Protein AF-E5SIQ0-F1 (afdb_monomer_lite)

Foldseek 3Di:
DVVVVVVVVVVVVVVVVVPPPPPLAAPCVVQVVQVVVCVVVVLLVWDDDPVCVVVVNTPRLVSSCVSCDPCCQSGVNVSVNDDDDDPDDPVLVQDWDKDFLQFDPVLLVLLCVLQDDDDDPPDQKDKDKDQQDDPVVCVVPPCPPCPPVVVVSRPQIKMKIKGQDQADPVVLSVVLVNSSARMWIATPLSIIMGTHPSHDPHDDSDRPHPDGHDPVVVLVVLLVVLVVVQVVQQDWDADPVRHTPGRGDDLPDPPDPSVVSVVSNVVSVVLVVVCVVDVVSVVVVVVVVVVVVVCCCVPPVVCVVDPDPPVVVVVVVVVVVVVVVVVVVVD

Structure (mmCIF, N/CA/C/O backbone):
data_AF-E5SIQ0-F1
#
_entry.id   AF-E5SIQ0-F1
#
loop_
_atom_site.group_PDB
_atom_site.id
_atom_site.type_symbol
_atom_site.label_atom_id
_atom_site.label_alt_id
_atom_site.label_comp_id
_atom_site.label_asym_id
_atom_site.label_entity_id
_atom_site.label_seq_id
_atom_site.pdbx_PDB_ins_code
_atom_site.Cartn_x
_atom_site.Cartn_y
_atom_site.Cartn_z
_atom_site.occupancy
_atom_site.B_iso_or_equiv
_atom_site.auth_seq_id
_atom_site.auth_comp_id
_atom_site.auth_asym_id
_atom_site.auth_atom_id
_atom_site.pdbx_PDB_model_num
ATOM 1 N N . MET A 1 1 ? -3.410 -14.499 -33.858 1.00 44.34 1 MET A N 1
ATOM 2 C CA . MET A 1 1 ? -2.591 -15.678 -33.490 1.00 44.34 1 MET A CA 1
ATOM 3 C C . MET A 1 1 ? -1.424 -15.312 -32.567 1.00 44.34 1 MET A C 1
ATOM 5 O O . MET A 1 1 ? -1.203 -16.023 -31.601 1.00 44.34 1 MET A O 1
ATOM 9 N N . SER A 1 2 ? -0.747 -14.176 -32.774 1.00 50.91 2 SER A N 1
ATOM 10 C CA . SER A 1 2 ? 0.419 -13.766 -31.966 1.00 50.91 2 SER A CA 1
ATOM 11 C C . SER A 1 2 ? 0.115 -13.303 -30.532 1.00 50.91 2 SER A C 1
ATOM 13 O O . SER A 1 2 ? 0.927 -13.538 -29.649 1.00 50.91 2 SER A O 1
ATOM 15 N N . ILE A 1 3 ? -1.058 -12.713 -30.268 1.00 47.28 3 ILE A N 1
ATOM 16 C CA . ILE A 1 3 ? -1.440 -12.241 -28.917 1.00 47.28 3 ILE A CA 1
ATOM 17 C C . ILE A 1 3 ? -1.746 -13.421 -27.979 1.00 47.28 3 ILE A C 1
ATOM 19 O O . ILE A 1 3 ? -1.323 -13.426 -26.828 1.00 47.28 3 ILE A O 1
ATOM 23 N N . LEU A 1 4 ? -2.409 -14.461 -28.496 1.00 45.12 4 LEU A N 1
ATOM 24 C CA . LEU A 1 4 ? -2.680 -15.699 -27.756 1.00 45.12 4 LEU A CA 1
ATOM 25 C C . LEU A 1 4 ? -1.391 -16.466 -27.438 1.00 45.12 4 LEU A C 1
ATOM 27 O O . LEU A 1 4 ? -1.247 -16.951 -26.324 1.00 45.12 4 LEU A O 1
ATOM 31 N N . LEU A 1 5 ? -0.433 -16.502 -28.372 1.00 49.53 5 LEU A N 1
ATOM 32 C CA . LEU A 1 5 ? 0.882 -17.110 -28.147 1.00 49.53 5 LEU A CA 1
ATOM 33 C C . LEU A 1 5 ? 1.684 -16.364 -27.071 1.00 49.53 5 LEU A C 1
ATOM 35 O O . LEU A 1 5 ? 2.286 -16.999 -26.207 1.00 49.53 5 LEU A O 1
ATOM 39 N N . PHE A 1 6 ? 1.635 -15.029 -27.074 1.00 50.28 6 PHE A N 1
ATOM 40 C CA . PHE A 1 6 ? 2.300 -14.206 -26.063 1.00 50.28 6 PHE A CA 1
ATOM 41 C C . PHE A 1 6 ? 1.671 -14.388 -24.678 1.00 50.28 6 PHE A C 1
ATOM 43 O O . PHE A 1 6 ? 2.392 -14.587 -23.706 1.00 50.28 6 PHE A O 1
ATOM 50 N N . ALA A 1 7 ? 0.336 -14.421 -24.598 1.00 54.50 7 ALA A N 1
ATOM 51 C CA . ALA A 1 7 ? -0.389 -14.677 -23.356 1.00 54.50 7 ALA A CA 1
ATOM 52 C C . ALA A 1 7 ? -0.087 -16.074 -22.791 1.00 54.50 7 ALA A C 1
ATOM 54 O O . ALA A 1 7 ? 0.158 -16.204 -21.595 1.00 54.50 7 ALA A O 1
ATOM 55 N N . THR A 1 8 ? -0.013 -17.110 -23.638 1.00 56.53 8 THR A N 1
ATOM 56 C CA . THR A 1 8 ? 0.365 -18.465 -23.198 1.00 56.53 8 THR A CA 1
ATOM 57 C C . THR A 1 8 ? 1.819 -18.554 -22.745 1.00 56.53 8 THR A C 1
ATOM 59 O O . THR A 1 8 ? 2.116 -19.264 -21.789 1.00 56.53 8 THR A O 1
ATOM 62 N N . PHE A 1 9 ? 2.727 -17.809 -23.381 1.00 60.75 9 PHE A N 1
ATOM 63 C CA . PHE A 1 9 ? 4.137 -17.782 -22.995 1.00 60.75 9 PHE A CA 1
ATOM 64 C C . PHE A 1 9 ? 4.333 -17.061 -21.655 1.00 60.75 9 PHE A C 1
ATOM 66 O O . PHE A 1 9 ? 5.072 -17.545 -20.805 1.00 60.75 9 PHE A O 1
ATOM 73 N N . LEU A 1 10 ? 3.597 -15.968 -21.422 1.00 54.53 10 LEU A N 1
ATOM 74 C CA . LEU A 1 10 ? 3.555 -15.258 -20.140 1.00 54.53 10 LEU A CA 1
ATOM 75 C C . LEU A 1 10 ? 2.973 -16.141 -1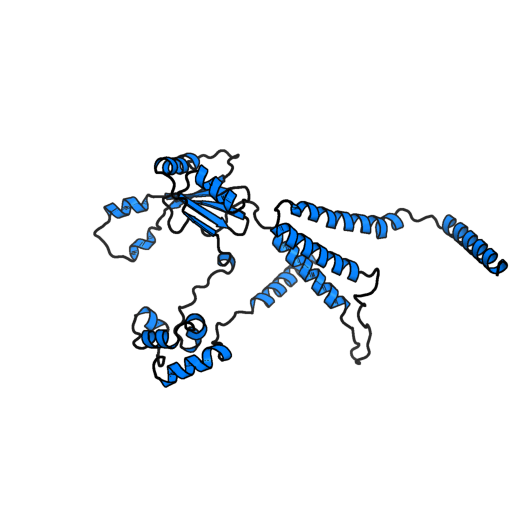9.025 1.00 54.53 10 LEU A C 1
ATOM 77 O O . LEU A 1 10 ? 3.535 -16.197 -17.935 1.00 54.53 10 LEU A O 1
ATOM 81 N N . TYR A 1 11 ? 1.915 -16.904 -19.320 1.00 56.12 11 TYR A N 1
ATOM 82 C CA . TYR A 1 11 ? 1.305 -17.850 -18.377 1.00 56.12 11 TYR A CA 1
ATOM 83 C C . TYR A 1 11 ? 2.259 -18.995 -17.994 1.00 56.12 11 TYR A C 1
ATOM 85 O O . TYR A 1 11 ? 2.344 -19.373 -16.828 1.00 56.12 11 TYR A O 1
ATOM 93 N N . LEU A 1 12 ? 3.030 -19.516 -18.956 1.00 54.38 12 LEU A N 1
ATOM 94 C CA . LEU A 1 12 ? 4.040 -20.555 -18.718 1.00 54.38 12 LEU A CA 1
ATOM 95 C C . LEU A 1 12 ? 5.278 -20.011 -17.988 1.00 54.38 12 LEU A C 1
ATOM 97 O O . LEU A 1 12 ? 5.844 -20.702 -17.142 1.00 54.38 12 LEU A O 1
ATOM 101 N N . PHE A 1 13 ? 5.680 -18.768 -18.265 1.00 53.84 13 PHE A N 1
ATOM 102 C CA . PHE A 1 13 ? 6.828 -18.133 -17.618 1.00 53.84 13 PHE A CA 1
ATOM 103 C C . PHE A 1 13 ? 6.535 -17.797 -16.146 1.00 53.84 13 PHE A C 1
ATOM 105 O O . PHE A 1 13 ? 7.338 -18.137 -15.275 1.00 53.84 13 PHE A O 1
ATOM 112 N N . VAL A 1 14 ? 5.345 -17.250 -15.857 1.00 55.94 14 VAL A N 1
ATOM 113 C CA . VAL A 1 14 ? 4.841 -17.017 -14.488 1.00 55.94 14 VAL A CA 1
ATOM 114 C C . VAL A 1 14 ? 4.596 -18.345 -13.758 1.00 55.94 14 VAL A C 1
ATOM 116 O O . VAL A 1 14 ? 4.959 -18.479 -12.590 1.00 55.94 14 VAL A O 1
ATOM 119 N N . GLY A 1 15 ? 4.089 -19.368 -14.456 1.00 49.59 15 GLY A N 1
ATOM 120 C CA . GLY A 1 15 ? 3.925 -20.720 -13.914 1.00 49.59 15 GLY A CA 1
ATOM 121 C C . GLY A 1 15 ? 5.245 -21.406 -13.534 1.00 49.59 15 GLY A C 1
ATOM 122 O O . GLY A 1 15 ? 5.286 -22.147 -12.554 1.00 49.59 15 GLY A O 1
ATOM 123 N N . SER A 1 16 ? 6.344 -21.124 -14.248 1.00 48.22 16 SER A N 1
ATOM 124 C CA . SER A 1 16 ? 7.666 -21.690 -13.928 1.00 48.22 16 SER A CA 1
ATOM 125 C C . SER A 1 16 ? 8.360 -21.001 -12.745 1.00 48.22 16 SER A C 1
ATOM 127 O O . SER A 1 16 ? 9.122 -21.644 -12.026 1.00 48.22 16 SER A O 1
ATOM 129 N N . PHE A 1 17 ? 8.052 -19.723 -12.487 1.00 47.50 17 PHE A N 1
ATOM 130 C CA . PHE A 1 17 ? 8.555 -18.992 -11.316 1.00 47.50 17 PHE A CA 1
ATOM 131 C C . PHE A 1 17 ? 7.752 -19.279 -10.033 1.00 47.50 17 PHE A C 1
ATOM 133 O O . PHE A 1 17 ? 8.266 -19.088 -8.933 1.00 47.50 17 PHE A O 1
ATOM 140 N N . GLY A 1 18 ? 6.528 -19.808 -10.156 1.00 44.38 18 GLY A N 1
ATOM 141 C CA . GLY A 1 18 ? 5.678 -20.218 -9.030 1.00 44.38 18 GLY A CA 1
ATOM 142 C C . GLY A 1 18 ? 6.093 -21.516 -8.320 1.00 44.38 18 GLY A C 1
ATOM 143 O O . GLY A 1 18 ? 5.469 -21.889 -7.330 1.00 44.38 18 GLY A O 1
ATOM 144 N N . LEU A 1 19 ? 7.143 -22.207 -8.782 1.00 39.72 19 LEU A N 1
ATOM 145 C CA . LEU A 1 19 ? 7.606 -23.489 -8.228 1.00 39.72 19 LEU A CA 1
ATOM 146 C C . LEU A 1 19 ? 8.913 -23.394 -7.430 1.00 39.72 19 LEU A C 1
ATOM 148 O O . LEU A 1 19 ? 9.634 -24.376 -7.275 1.00 39.72 19 LEU A O 1
ATOM 152 N N . LEU A 1 20 ? 9.187 -22.241 -6.821 1.00 40.97 20 LEU A N 1
ATOM 153 C CA . LEU A 1 20 ? 9.941 -22.225 -5.570 1.00 40.97 20 LEU A CA 1
ATOM 154 C C . LEU A 1 20 ? 8.954 -22.146 -4.412 1.00 40.97 20 LEU A C 1
ATOM 156 O O . LEU A 1 20 ? 8.930 -21.191 -3.637 1.00 40.97 20 LEU A O 1
ATOM 160 N N . THR A 1 21 ? 8.164 -23.209 -4.250 1.00 36.47 21 THR A N 1
ATOM 161 C CA . THR A 1 21 ? 7.721 -23.569 -2.909 1.00 36.47 21 THR A CA 1
ATOM 162 C C . THR A 1 21 ? 8.997 -23.752 -2.094 1.00 36.47 21 THR A C 1
ATOM 164 O O . THR A 1 21 ? 9.696 -24.760 -2.233 1.00 36.47 21 THR A O 1
ATOM 167 N N . ARG A 1 22 ? 9.335 -22.767 -1.254 1.00 40.56 22 ARG A N 1
ATOM 168 C CA . ARG A 1 22 ? 10.132 -23.034 -0.061 1.00 40.56 22 ARG A CA 1
ATOM 169 C C . ARG A 1 22 ? 9.328 -24.052 0.735 1.00 40.56 22 ARG A C 1
ATOM 171 O O . ARG A 1 22 ? 8.518 -23.693 1.582 1.00 40.56 22 ARG A O 1
ATOM 178 N N . ASN A 1 23 ? 9.540 -25.331 0.445 1.00 40.59 23 ASN A N 1
ATOM 179 C CA . ASN A 1 23 ? 9.344 -26.346 1.454 1.00 40.59 23 ASN A CA 1
ATOM 180 C C . ASN A 1 23 ? 10.210 -25.872 2.615 1.00 40.59 23 ASN A C 1
ATOM 182 O O . ASN A 1 23 ? 11.421 -25.712 2.446 1.00 40.59 23 ASN A O 1
ATOM 186 N N . PHE A 1 24 ? 9.584 -25.554 3.745 1.00 50.69 24 PHE A N 1
ATOM 187 C CA . PHE A 1 24 ? 10.253 -25.146 4.978 1.00 50.69 24 PHE A CA 1
ATOM 188 C C . PHE A 1 24 ? 10.955 -26.380 5.569 1.00 50.69 24 PHE A C 1
ATOM 190 O O . PHE A 1 24 ? 10.633 -26.871 6.644 1.00 50.69 24 PHE A O 1
ATOM 197 N N . SER A 1 25 ? 11.864 -26.960 4.787 1.00 62.94 25 SER A N 1
ATOM 198 C CA . SER A 1 25 ? 12.738 -28.034 5.210 1.00 62.94 25 SER A CA 1
ATOM 199 C C . SER A 1 25 ? 13.781 -27.426 6.130 1.00 62.94 25 SER A C 1
ATOM 201 O O . SER A 1 25 ? 14.314 -26.349 5.858 1.00 62.94 25 SER A O 1
ATOM 203 N N . CYS A 1 26 ? 14.004 -28.101 7.252 1.00 72.81 26 CYS A N 1
ATOM 204 C CA . CYS A 1 26 ? 14.958 -27.714 8.278 1.00 72.81 26 CYS A CA 1
ATOM 205 C C . CYS A 1 26 ? 16.307 -27.309 7.662 1.00 72.81 26 CYS A C 1
ATOM 207 O O . CYS A 1 26 ? 16.930 -28.097 6.949 1.00 72.81 26 CYS A O 1
ATOM 209 N N . SER A 1 27 ? 16.770 -26.091 7.954 1.00 77.88 27 SER A N 1
ATOM 210 C CA . SER A 1 27 ? 18.111 -25.657 7.563 1.00 77.88 27 SER A CA 1
ATOM 211 C C . SER A 1 27 ? 19.136 -26.284 8.503 1.00 77.88 27 SER A C 1
ATOM 213 O O . SER A 1 27 ? 19.428 -25.761 9.582 1.00 77.88 27 SER A O 1
ATOM 215 N N . GLU A 1 28 ? 19.682 -27.428 8.095 1.00 76.56 28 GLU A N 1
ATOM 216 C CA . GLU A 1 28 ? 20.650 -28.198 8.882 1.00 76.56 28 GLU A CA 1
ATOM 217 C C . GLU A 1 28 ? 21.906 -27.378 9.237 1.00 76.56 28 GLU A C 1
ATOM 219 O O . GLU A 1 28 ? 22.458 -27.534 10.324 1.00 76.56 28 GLU A O 1
ATOM 224 N N . ALA A 1 29 ? 22.295 -26.421 8.386 1.00 81.31 29 ALA A N 1
ATOM 225 C CA . ALA A 1 29 ? 23.465 -25.566 8.594 1.00 81.31 29 ALA A CA 1
ATOM 226 C C . ALA A 1 29 ? 23.354 -24.636 9.819 1.00 81.31 29 ALA A C 1
ATOM 228 O O . ALA A 1 29 ? 24.353 -24.377 10.485 1.00 81.31 29 ALA A O 1
ATOM 229 N N . ILE A 1 30 ? 22.152 -24.134 10.122 1.00 84.25 30 ILE A N 1
ATOM 230 C CA . ILE A 1 30 ? 21.910 -23.212 11.248 1.00 84.25 30 ILE A CA 1
ATOM 231 C C . ILE A 1 30 ? 21.394 -23.990 12.463 1.00 84.25 30 ILE A C 1
ATOM 233 O O . ILE A 1 30 ? 21.829 -23.775 13.594 1.00 84.25 30 ILE A O 1
ATOM 237 N N . CYS A 1 31 ? 20.485 -24.934 12.226 1.00 87.81 31 CYS A N 1
ATOM 238 C CA . CYS A 1 31 ? 19.769 -25.641 13.279 1.00 87.81 31 CYS A CA 1
ATOM 239 C C . CYS A 1 31 ? 20.503 -26.878 13.807 1.00 87.81 31 CYS A C 1
ATOM 241 O O . CYS A 1 31 ? 20.288 -27.262 14.959 1.00 87.81 31 CYS A O 1
ATOM 243 N N . GLY A 1 32 ? 21.390 -27.486 13.013 1.00 86.81 32 GLY A N 1
ATOM 244 C CA . GLY A 1 32 ? 22.055 -28.755 13.322 1.00 86.81 32 GLY A CA 1
ATOM 245 C C . GLY A 1 32 ? 22.719 -28.806 14.704 1.00 86.81 32 GLY A C 1
ATOM 246 O O . GLY A 1 32 ? 22.371 -29.690 15.493 1.00 86.81 32 GLY A O 1
ATOM 247 N N . PRO A 1 33 ? 23.607 -27.859 15.074 1.00 89.81 33 PRO A N 1
ATOM 248 C CA . PRO A 1 33 ? 24.308 -27.895 16.361 1.00 89.81 33 PRO A CA 1
ATOM 249 C C . PRO A 1 33 ? 23.369 -27.795 17.572 1.00 89.81 33 PRO A C 1
ATOM 251 O O . PRO A 1 33 ? 23.544 -28.508 18.565 1.00 89.81 33 PRO A O 1
ATOM 254 N N . ARG A 1 34 ? 22.353 -26.921 17.502 1.00 90.56 34 ARG A N 1
ATOM 255 C CA . ARG A 1 34 ? 21.427 -26.681 18.619 1.00 90.56 34 ARG A CA 1
ATOM 256 C C . ARG A 1 34 ? 20.406 -27.804 18.753 1.00 90.56 34 ARG A C 1
ATOM 258 O O . ARG A 1 34 ? 20.205 -28.293 19.863 1.00 90.56 34 ARG A O 1
ATOM 265 N N . VAL A 1 35 ? 19.824 -28.249 17.640 1.00 89.19 35 VAL A N 1
ATOM 266 C CA . VAL A 1 35 ? 18.888 -29.379 17.609 1.00 89.19 35 VAL A CA 1
ATOM 267 C C . VAL A 1 35 ? 19.587 -30.650 18.093 1.00 89.19 35 VAL A C 1
ATOM 269 O O . VAL A 1 35 ? 19.075 -31.306 18.996 1.00 89.19 35 VAL A O 1
ATOM 272 N N . SER A 1 36 ? 20.800 -30.947 17.611 1.00 89.19 36 SER A N 1
ATOM 273 C CA . SER A 1 36 ? 21.575 -32.118 18.057 1.00 89.19 36 SER A CA 1
ATOM 274 C C . SER A 1 36 ? 21.844 -32.093 19.560 1.00 89.19 36 SER A C 1
ATOM 276 O O . SER A 1 36 ? 21.631 -33.091 20.249 1.00 89.19 36 SER A O 1
ATOM 278 N N . LYS A 1 37 ? 22.237 -30.933 20.105 1.00 91.38 37 LYS A N 1
ATOM 279 C CA . LYS A 1 37 ? 22.409 -30.754 21.552 1.00 91.38 37 LYS A CA 1
ATOM 280 C C . LYS A 1 37 ? 21.111 -31.043 22.311 1.00 91.38 37 LYS A C 1
ATOM 282 O O . LYS A 1 37 ? 21.144 -31.785 23.289 1.00 91.38 37 LYS A O 1
ATOM 287 N N . CYS A 1 38 ? 19.986 -30.487 21.860 1.00 90.69 38 CYS A N 1
ATOM 288 C CA . CYS A 1 38 ? 18.678 -30.658 22.495 1.00 90.69 38 CYS A CA 1
ATOM 289 C C . CYS A 1 38 ? 18.140 -32.097 22.417 1.00 90.69 38 CYS A C 1
ATOM 291 O O . CYS A 1 38 ? 17.464 -32.553 23.342 1.00 90.69 38 CYS A O 1
ATOM 293 N N . MET A 1 39 ? 18.473 -32.829 21.353 1.00 86.44 39 MET A N 1
ATOM 294 C CA . MET A 1 39 ? 18.158 -34.251 21.209 1.00 86.44 39 MET A CA 1
ATOM 295 C C . MET A 1 39 ? 19.004 -35.118 22.148 1.00 86.44 39 MET A C 1
ATOM 297 O O . MET A 1 39 ? 18.467 -36.006 22.809 1.00 86.44 39 MET A O 1
ATOM 301 N N . LEU A 1 40 ? 20.303 -34.829 22.281 1.00 88.56 40 LEU A N 1
ATOM 302 C CA . LEU A 1 40 ? 21.207 -35.577 23.164 1.00 88.56 40 LEU A CA 1
ATOM 303 C C . LEU A 1 40 ? 20.846 -35.435 24.648 1.00 88.56 40 LEU A C 1
ATOM 305 O O . LEU A 1 40 ? 20.901 -36.415 25.388 1.00 88.56 40 LEU A O 1
ATOM 309 N N . ILE A 1 41 ? 20.414 -34.246 25.080 1.00 89.38 41 ILE A N 1
ATOM 310 C CA . ILE A 1 41 ? 19.921 -34.029 26.453 1.00 89.38 41 ILE A CA 1
ATOM 311 C C . ILE A 1 41 ? 18.467 -34.492 26.653 1.00 89.38 41 ILE A C 1
ATOM 313 O O . ILE A 1 41 ? 17.904 -34.296 27.727 1.00 89.38 41 ILE A O 1
ATOM 317 N N . LYS A 1 42 ? 17.861 -35.112 25.628 1.00 85.38 42 LYS A N 1
ATOM 318 C CA . LYS A 1 42 ? 16.486 -35.638 25.598 1.00 85.38 42 LYS A CA 1
ATOM 319 C C . LYS A 1 42 ? 15.369 -34.598 25.761 1.00 85.38 42 LYS A C 1
ATOM 321 O O . LYS A 1 42 ? 14.219 -34.986 25.929 1.00 85.38 42 LYS A O 1
ATOM 326 N N . SER A 1 43 ? 15.665 -33.304 25.641 1.00 86.69 43 SER A N 1
ATOM 327 C CA . SER A 1 43 ? 14.658 -32.236 25.738 1.00 86.69 43 SER A CA 1
ATOM 328 C C . SER A 1 43 ? 13.761 -32.130 24.504 1.00 86.69 43 SER A C 1
ATOM 330 O O . SER A 1 43 ? 12.638 -31.669 24.633 1.00 86.69 43 SER A O 1
ATOM 332 N N . CYS A 1 44 ? 14.234 -32.551 23.325 1.00 84.81 44 CYS A N 1
ATOM 333 C CA . CYS A 1 44 ? 13.463 -32.531 22.071 1.00 84.81 44 CYS A CA 1
ATOM 334 C C . CYS A 1 44 ? 13.084 -33.926 21.548 1.00 84.81 44 CYS A C 1
ATOM 336 O O . CYS A 1 44 ? 12.693 -34.063 20.393 1.00 84.81 44 CYS A O 1
ATOM 338 N N . ASN A 1 45 ? 13.176 -34.968 22.380 1.00 79.94 45 ASN A N 1
ATOM 339 C CA . ASN A 1 45 ? 12.813 -36.332 21.990 1.00 79.94 45 ASN A CA 1
ATOM 340 C C . ASN A 1 45 ? 11.285 -36.542 22.026 1.00 79.94 45 ASN A C 1
ATOM 342 O O . ASN A 1 45 ? 10.774 -37.360 22.793 1.00 79.94 45 ASN A O 1
ATOM 346 N N . CYS A 1 46 ? 10.553 -35.743 21.251 1.00 74.12 46 CYS A N 1
ATOM 347 C CA . CYS A 1 46 ? 9.100 -35.767 21.203 1.00 74.12 46 CYS A CA 1
ATOM 348 C C . CYS A 1 46 ? 8.662 -36.667 20.029 1.00 74.12 46 CYS A C 1
ATOM 350 O O . CYS A 1 46 ? 8.876 -36.324 18.871 1.00 74.12 46 CYS A O 1
ATOM 352 N N . SER A 1 47 ? 8.061 -37.828 20.305 1.00 61.62 47 SER A N 1
ATOM 353 C CA . SER A 1 47 ? 7.373 -38.617 19.272 1.00 61.62 47 SER A CA 1
ATOM 354 C C . SER A 1 47 ? 5.946 -38.097 19.182 1.00 61.62 47 SER A C 1
ATOM 356 O O . SER A 1 47 ? 5.182 -38.289 20.124 1.00 61.62 47 SER A O 1
ATOM 358 N N . MET A 1 48 ? 5.614 -37.362 18.120 1.00 62.47 48 MET A N 1
ATOM 359 C CA . MET A 1 48 ? 4.277 -36.786 17.968 1.00 62.47 48 MET A CA 1
ATOM 360 C C . MET A 1 48 ? 3.790 -36.802 16.529 1.00 62.47 48 MET A C 1
ATOM 362 O O . MET A 1 48 ? 4.573 -36.687 15.585 1.00 62.47 48 MET A O 1
ATOM 366 N N . THR A 1 49 ? 2.469 -36.860 16.400 1.00 60.56 49 THR A N 1
ATOM 367 C CA . THR A 1 49 ? 1.739 -36.548 15.175 1.00 60.56 49 THR A CA 1
ATOM 368 C C . THR A 1 49 ? 1.087 -35.158 15.291 1.00 60.56 49 THR A C 1
ATOM 370 O O . THR A 1 49 ? 0.854 -34.678 16.404 1.00 60.56 49 THR A O 1
ATOM 373 N N . PRO A 1 50 ? 0.764 -34.475 14.176 1.00 59.31 50 PRO A N 1
ATOM 374 C CA . PRO A 1 50 ? 0.060 -33.184 14.202 1.00 59.31 50 PRO A CA 1
ATOM 375 C C . PRO A 1 50 ? -1.272 -33.190 14.984 1.00 59.31 50 PRO A C 1
ATOM 377 O O . PRO A 1 50 ? -1.721 -32.140 15.444 1.00 59.31 50 PRO A O 1
ATOM 380 N N . GLU A 1 51 ? -1.888 -34.362 15.167 1.00 58.84 51 GLU A N 1
ATOM 381 C CA . GLU A 1 51 ? -3.145 -34.574 15.898 1.00 58.84 51 GLU A CA 1
ATOM 382 C C . GLU A 1 51 ? -2.973 -34.439 17.424 1.00 58.84 51 GLU A C 1
ATOM 384 O O . GLU A 1 51 ? -3.852 -33.922 18.119 1.00 58.84 51 GLU A O 1
ATOM 389 N N . ASP A 1 52 ? -1.804 -34.803 17.955 1.00 61.88 52 ASP A N 1
ATOM 390 C CA . ASP A 1 52 ? -1.509 -34.747 19.391 1.00 61.88 52 ASP A CA 1
ATOM 391 C C . ASP A 1 52 ? -1.315 -33.307 19.904 1.00 61.88 52 ASP A C 1
ATOM 393 O O . ASP A 1 52 ? -1.568 -33.005 21.078 1.00 61.88 52 ASP A O 1
ATOM 397 N N . LEU A 1 53 ? -0.908 -32.395 19.011 1.00 59.50 53 LEU A N 1
ATOM 398 C CA . LEU A 1 53 ? -0.709 -30.974 19.312 1.00 59.50 53 LEU A CA 1
ATOM 399 C C . LEU A 1 53 ? -2.047 -30.245 19.525 1.00 59.50 53 LEU A C 1
ATOM 401 O O . LEU A 1 53 ? -2.147 -29.361 20.377 1.00 59.50 53 LEU A O 1
ATOM 405 N N . VAL A 1 54 ? -3.094 -30.648 18.795 1.00 61.19 54 VAL A N 1
ATOM 406 C CA . VAL A 1 54 ? -4.461 -30.117 18.950 1.00 61.19 54 VAL A CA 1
ATOM 407 C C . VAL A 1 54 ? -5.067 -30.562 20.285 1.00 61.19 54 VAL A C 1
ATOM 409 O O . VAL A 1 54 ? -5.727 -29.773 20.961 1.00 61.19 54 VAL A O 1
ATOM 412 N N . ASN A 1 55 ? -4.756 -31.785 20.718 1.00 65.38 55 ASN A N 1
ATOM 413 C CA . ASN A 1 55 ? -5.246 -32.375 21.967 1.00 65.38 55 ASN A CA 1
ATOM 414 C C . ASN A 1 55 ? -4.412 -32.000 23.210 1.00 65.38 55 ASN A C 1
ATOM 416 O O . ASN A 1 55 ? -4.639 -32.550 24.287 1.00 65.38 55 ASN A O 1
ATOM 420 N N . LYS A 1 56 ? -3.462 -31.055 23.089 1.00 66.44 56 LYS A N 1
ATOM 421 C CA . LYS A 1 56 ? -2.564 -30.586 24.169 1.00 66.44 56 LYS A CA 1
ATOM 422 C C . LYS A 1 56 ? -1.756 -31.703 24.850 1.00 66.44 56 LYS A C 1
ATOM 424 O O . LYS A 1 56 ? -1.306 -31.527 25.982 1.00 66.44 56 LYS A O 1
ATOM 429 N N . ASN A 1 57 ? -1.535 -32.834 24.185 1.00 69.06 57 ASN A N 1
ATOM 430 C CA . ASN A 1 57 ? -0.970 -34.026 24.816 1.00 69.06 57 ASN A CA 1
ATOM 431 C C . ASN A 1 57 ? 0.542 -34.163 24.572 1.00 69.06 57 ASN A C 1
ATOM 433 O O . ASN A 1 57 ? 1.028 -35.219 24.179 1.00 69.06 57 ASN A O 1
ATOM 437 N N . CYS A 1 58 ? 1.295 -33.075 24.773 1.00 76.25 58 CYS A N 1
ATOM 438 C CA . CYS A 1 58 ? 2.743 -33.057 24.573 1.00 76.25 58 CYS A CA 1
ATOM 439 C C . CYS A 1 58 ? 3.512 -32.835 25.877 1.00 76.25 58 CYS A C 1
ATOM 441 O O . CYS A 1 58 ? 3.558 -31.723 26.402 1.00 76.25 58 CYS A O 1
ATOM 443 N N . SER A 1 59 ? 4.189 -33.877 26.359 1.00 78.88 59 SER A N 1
ATOM 444 C CA . SER A 1 59 ? 5.018 -33.817 27.570 1.00 78.88 59 SER A CA 1
ATOM 445 C C . SER A 1 59 ? 6.387 -33.154 27.357 1.00 78.88 59 SER A C 1
ATOM 447 O O . SER A 1 59 ? 6.953 -32.619 28.301 1.00 78.88 59 SER A O 1
ATOM 449 N N . CYS A 1 60 ? 6.905 -33.150 26.125 1.00 85.31 60 CYS A N 1
ATOM 450 C CA . CYS A 1 60 ? 8.281 -32.754 25.779 1.00 85.31 60 CYS A CA 1
ATOM 451 C C . CYS A 1 60 ? 8.384 -31.360 25.111 1.00 85.31 60 CYS A C 1
ATOM 453 O O . CYS A 1 60 ? 9.447 -30.741 25.086 1.00 85.31 60 CYS A O 1
ATOM 455 N N . CYS A 1 61 ? 7.271 -30.799 24.625 1.00 86.06 61 CYS A N 1
ATOM 456 C CA . CYS A 1 61 ? 7.253 -29.559 23.837 1.00 86.06 61 CYS A CA 1
ATOM 457 C C . CYS A 1 61 ? 7.776 -28.348 24.610 1.00 86.06 61 CYS A C 1
ATOM 459 O O . CYS A 1 61 ? 8.477 -27.510 24.045 1.00 86.06 61 CYS A O 1
ATOM 461 N N . LYS A 1 62 ? 7.447 -28.258 25.904 1.00 87.00 62 LYS A N 1
ATOM 462 C CA . LYS A 1 62 ? 7.891 -27.160 26.769 1.00 87.00 62 LYS A CA 1
ATOM 463 C C . LYS A 1 62 ? 9.414 -27.152 26.907 1.00 87.00 62 LYS A C 1
ATOM 465 O O . LYS A 1 62 ? 10.046 -26.112 26.728 1.00 87.00 62 LYS A O 1
ATOM 470 N N . ASP A 1 63 ? 9.995 -28.314 27.177 1.00 90.44 63 ASP A N 1
ATOM 471 C CA . ASP A 1 63 ? 11.437 -28.458 27.373 1.00 90.44 63 ASP A CA 1
ATOM 472 C C . ASP A 1 63 ? 12.192 -28.275 26.054 1.00 90.44 63 ASP A C 1
ATOM 474 O O . ASP A 1 63 ? 13.246 -27.636 26.023 1.00 90.44 63 ASP A O 1
ATOM 478 N N . CYS A 1 64 ? 11.622 -28.746 24.943 1.00 89.56 64 CYS A N 1
ATOM 479 C CA . CYS A 1 64 ? 12.196 -28.536 23.620 1.00 89.56 64 CYS A CA 1
ATOM 480 C C . CYS A 1 64 ? 12.197 -27.056 23.217 1.00 89.56 64 CYS A C 1
ATOM 482 O O . CYS A 1 64 ? 13.216 -26.546 22.748 1.00 89.56 64 CYS A O 1
ATOM 484 N N . PHE A 1 65 ? 11.093 -26.343 23.463 1.00 89.69 65 PHE A N 1
ATOM 485 C CA . PHE A 1 65 ? 10.998 -24.903 23.224 1.00 89.69 65 PHE A CA 1
ATOM 486 C C . PHE A 1 65 ? 12.064 -24.137 24.018 1.00 89.69 65 PHE A C 1
ATOM 488 O O . PHE A 1 65 ? 12.810 -23.343 23.448 1.00 89.69 65 PHE A O 1
ATOM 495 N N . HIS A 1 66 ? 12.210 -24.432 25.315 1.00 91.62 66 HIS A N 1
ATOM 496 C CA . HIS A 1 66 ? 13.242 -23.809 26.145 1.00 91.62 66 HIS A CA 1
ATOM 497 C C . HIS A 1 66 ? 14.666 -24.176 25.713 1.00 91.62 66 HIS A C 1
ATOM 499 O O . HIS A 1 66 ? 15.569 -23.342 25.803 1.00 91.62 66 HIS A O 1
ATOM 505 N N . CYS A 1 67 ? 14.887 -25.396 25.221 1.00 93.00 67 CYS A N 1
ATOM 506 C CA . CYS A 1 67 ? 16.200 -25.805 24.744 1.00 93.00 67 CYS A CA 1
ATOM 507 C C . CYS A 1 67 ? 16.596 -25.100 23.436 1.00 93.00 67 CYS A C 1
ATOM 509 O O . CYS A 1 67 ? 17.742 -24.653 23.307 1.00 93.00 67 CYS A O 1
ATOM 511 N N . LEU A 1 68 ? 15.669 -24.970 22.481 1.00 90.06 68 LEU A N 1
ATOM 512 C CA . LEU A 1 68 ? 15.898 -24.274 21.210 1.00 90.06 68 LEU A CA 1
ATOM 513 C C . LEU A 1 68 ? 16.006 -22.754 21.397 1.00 90.06 68 LEU A C 1
ATOM 515 O O . LEU A 1 68 ? 16.850 -22.127 20.757 1.00 90.06 68 LEU A O 1
ATOM 519 N N . GLY A 1 69 ? 15.231 -22.185 22.324 1.00 90.56 69 GLY A N 1
ATOM 520 C CA . GLY A 1 69 ? 15.288 -20.770 22.683 1.00 90.56 69 GLY A CA 1
ATOM 521 C C . GLY A 1 69 ? 14.950 -19.863 21.501 1.00 90.56 69 GLY A C 1
ATOM 522 O O . GLY A 1 69 ? 13.946 -20.064 20.823 1.00 90.56 69 GLY A O 1
ATOM 523 N N . GLU A 1 70 ? 15.810 -18.880 21.238 1.00 87.44 70 GLU A N 1
ATOM 524 C CA . GLU A 1 70 ? 15.636 -17.896 20.158 1.00 87.44 70 GLU A CA 1
ATOM 525 C C . GLU A 1 70 ? 15.594 -18.529 18.758 1.00 87.44 70 GLU A C 1
ATOM 527 O O . GLU A 1 70 ? 14.955 -17.986 17.866 1.00 87.44 70 GLU A O 1
ATOM 532 N N . LEU A 1 71 ? 16.198 -19.711 18.573 1.00 87.19 71 LEU A N 1
ATOM 533 C CA . LEU A 1 71 ? 16.205 -20.429 17.292 1.00 87.19 71 LEU A CA 1
ATOM 534 C C . LEU A 1 71 ? 14.934 -21.269 17.063 1.00 87.19 71 LEU A C 1
ATOM 536 O O . LEU A 1 71 ? 14.839 -21.987 16.068 1.00 87.19 71 LEU A O 1
ATOM 540 N N . PHE A 1 72 ? 13.952 -21.235 17.971 1.00 87.06 72 PHE A N 1
ATOM 541 C CA . PHE A 1 72 ? 12.766 -22.087 17.864 1.00 87.06 72 PHE A CA 1
ATOM 542 C C . PHE A 1 72 ? 11.968 -21.843 16.575 1.00 87.06 72 PHE A C 1
ATOM 544 O O . PHE A 1 72 ? 11.566 -22.808 15.933 1.00 87.06 72 PHE A O 1
ATOM 551 N N . THR A 1 73 ? 11.758 -20.591 16.162 1.00 81.69 73 THR A N 1
ATOM 552 C CA . THR A 1 73 ? 10.980 -20.260 14.950 1.00 81.69 73 THR A CA 1
ATOM 553 C C . THR A 1 73 ? 11.623 -20.779 13.671 1.00 81.69 73 THR A C 1
ATOM 555 O O . THR A 1 73 ? 10.918 -21.172 12.744 1.00 81.69 73 THR A O 1
ATOM 558 N N . ASP A 1 74 ? 12.952 -20.823 13.647 1.00 84.69 74 ASP A N 1
ATOM 559 C CA . ASP A 1 74 ? 13.728 -21.219 12.474 1.00 84.69 74 ASP A CA 1
ATOM 560 C C . ASP A 1 74 ? 13.954 -22.737 12.436 1.00 84.69 74 ASP A C 1
ATOM 562 O O . ASP A 1 74 ? 14.052 -23.334 11.364 1.00 84.69 74 ASP A O 1
ATOM 566 N N . CYS A 1 75 ? 14.000 -23.372 13.613 1.00 87.88 75 CYS A N 1
ATOM 567 C CA . CYS A 1 75 ? 14.359 -24.779 13.777 1.00 87.88 75 CYS A CA 1
ATOM 568 C C . CYS A 1 75 ? 13.201 -25.690 14.214 1.00 87.88 75 CYS A C 1
ATOM 570 O O . CYS A 1 75 ? 13.402 -26.900 14.331 1.00 87.88 75 CYS A O 1
ATOM 572 N N . CYS A 1 76 ? 11.985 -25.170 14.436 1.00 85.38 76 CYS A N 1
ATOM 573 C CA . CYS A 1 76 ? 10.831 -25.986 14.840 1.00 85.38 76 CYS A CA 1
ATOM 574 C C . CYS A 1 76 ? 10.494 -27.086 13.824 1.00 85.38 76 CYS A C 1
ATOM 576 O O . CYS A 1 76 ? 9.942 -28.120 14.202 1.00 85.38 76 CYS A O 1
ATOM 578 N N . SER A 1 77 ? 10.846 -26.891 12.547 1.00 84.38 77 SER A N 1
ATOM 579 C CA . SER A 1 77 ? 10.565 -27.838 11.464 1.00 84.38 77 SER A CA 1
ATOM 580 C C . SER A 1 77 ? 11.458 -29.071 11.565 1.00 84.38 77 SER A C 1
ATOM 582 O O . SER A 1 77 ? 11.029 -30.162 11.210 1.00 84.38 77 SER A O 1
ATOM 584 N N . CYS A 1 78 ? 12.658 -28.920 12.137 1.00 85.50 78 CYS A N 1
ATOM 585 C CA . CYS A 1 78 ? 13.603 -30.005 12.403 1.00 85.50 78 CYS A CA 1
ATOM 586 C C . CYS A 1 78 ? 13.090 -30.999 13.454 1.00 85.50 78 CYS A C 1
ATOM 588 O O . CYS A 1 78 ? 13.506 -32.152 13.465 1.00 85.50 78 CYS A O 1
ATOM 590 N N . VAL A 1 79 ? 12.219 -30.540 14.357 1.00 83.62 79 VAL A N 1
ATOM 591 C CA . VAL A 1 79 ? 11.689 -31.318 15.491 1.00 83.62 79 VAL A CA 1
ATOM 592 C C . VAL A 1 79 ? 10.176 -31.546 15.396 1.00 83.62 79 VAL A C 1
ATOM 594 O O . VAL A 1 79 ? 9.576 -32.069 16.328 1.00 83.62 79 VAL A O 1
ATOM 597 N N . GLY A 1 80 ? 9.544 -31.140 14.289 1.00 78.94 80 GLY A N 1
ATOM 598 C CA . GLY A 1 80 ? 8.111 -31.339 14.054 1.00 78.94 80 GLY A CA 1
ATOM 599 C C . GLY A 1 80 ? 7.181 -30.523 14.962 1.00 78.94 80 GLY A C 1
ATOM 600 O O . GLY A 1 80 ? 6.018 -30.880 15.108 1.00 78.94 80 GLY A O 1
ATOM 601 N N . LEU A 1 81 ? 7.667 -29.433 15.569 1.00 79.00 81 LEU A N 1
ATOM 602 C CA . LEU A 1 81 ? 6.895 -28.589 16.498 1.00 79.00 81 LEU A CA 1
ATOM 603 C C . LEU A 1 81 ? 6.367 -27.293 15.872 1.00 79.00 81 LEU A C 1
ATOM 605 O O . LEU A 1 81 ? 5.800 -26.458 16.580 1.00 79.00 81 LEU A O 1
ATOM 609 N N . CYS A 1 82 ? 6.569 -27.070 14.571 1.00 77.50 82 CYS A N 1
ATOM 610 C CA . CYS A 1 82 ? 6.037 -25.866 13.943 1.00 77.50 82 CYS A CA 1
ATOM 611 C C . CYS A 1 82 ? 4.509 -25.859 13.983 1.00 77.50 82 CYS A C 1
ATOM 613 O O . CYS A 1 82 ? 3.847 -26.877 13.775 1.00 77.50 82 CYS A O 1
ATOM 615 N N . ARG A 1 83 ? 3.944 -24.666 14.181 1.00 68.75 83 ARG A N 1
ATOM 616 C CA . ARG A 1 83 ? 2.520 -24.437 13.953 1.00 68.75 83 ARG A CA 1
ATOM 617 C C . ARG A 1 83 ? 2.195 -24.833 12.512 1.00 68.75 83 ARG A C 1
ATOM 619 O O . ARG A 1 83 ? 2.929 -24.440 11.607 1.00 68.75 83 ARG A O 1
ATOM 626 N N . ALA A 1 84 ? 1.098 -25.564 12.303 1.00 62.38 84 ALA A N 1
ATOM 627 C CA . ALA A 1 84 ? 0.574 -25.795 10.962 1.00 62.38 84 ALA A CA 1
ATOM 628 C C . ALA A 1 84 ? 0.441 -24.436 10.259 1.00 62.38 84 ALA A C 1
ATOM 630 O O . ALA A 1 84 ? -0.263 -23.546 10.750 1.00 62.38 84 ALA A O 1
ATOM 631 N N . SER A 1 85 ? 1.189 -24.244 9.174 1.00 56.28 85 SER A N 1
ATOM 632 C CA . SER A 1 85 ? 1.149 -23.006 8.410 1.00 56.28 85 SER A CA 1
ATOM 633 C C . SER A 1 85 ? -0.252 -22.863 7.831 1.00 56.28 85 SER A C 1
ATOM 635 O O . SER A 1 85 ? -0.636 -23.617 6.937 1.00 56.28 85 SER A O 1
ATOM 637 N N . VAL A 1 86 ? -1.023 -21.906 8.344 1.00 55.44 86 VAL A N 1
ATOM 638 C CA . VAL A 1 86 ? -2.181 -21.406 7.605 1.00 55.44 86 VAL A CA 1
ATOM 639 C C . VAL A 1 86 ? -1.596 -20.775 6.342 1.00 55.44 86 VAL A C 1
ATOM 641 O O . VAL A 1 86 ? -0.650 -19.995 6.481 1.00 55.44 86 VAL A O 1
ATOM 644 N N . PRO A 1 87 ? -2.058 -21.129 5.131 1.00 50.03 87 PRO A N 1
ATOM 645 C CA . PRO A 1 87 ? -1.600 -20.462 3.923 1.00 50.03 87 PRO A CA 1
ATOM 646 C C . PRO A 1 87 ? -1.933 -18.975 4.059 1.00 50.03 87 PRO A C 1
ATOM 648 O O . PRO A 1 87 ? -3.092 -18.577 4.002 1.00 50.03 87 PRO A O 1
ATOM 651 N N . VAL A 1 88 ? -0.913 -18.165 4.336 1.00 52.84 88 VAL A N 1
ATOM 652 C CA . VAL A 1 88 ? -1.024 -16.710 4.305 1.00 52.84 88 VAL A CA 1
ATOM 653 C C . VAL A 1 88 ? -0.852 -16.322 2.845 1.00 52.84 88 VAL A C 1
ATOM 655 O O . VAL A 1 88 ? 0.178 -16.633 2.246 1.00 52.84 88 VAL A O 1
ATOM 658 N N . ASP A 1 89 ? -1.876 -15.697 2.269 1.00 46.97 89 ASP A N 1
ATOM 659 C CA . ASP A 1 89 ? -1.815 -15.142 0.919 1.00 46.97 89 ASP A CA 1
ATOM 660 C C . ASP A 1 89 ? -0.631 -14.151 0.845 1.00 46.97 89 ASP A C 1
ATOM 662 O O . ASP A 1 89 ? -0.564 -13.239 1.673 1.00 46.97 89 ASP A O 1
ATOM 666 N N . PRO A 1 90 ? 0.321 -14.293 -0.097 1.00 45.75 90 PRO A N 1
ATOM 667 C CA . PRO A 1 90 ? 1.419 -13.342 -0.280 1.00 45.75 90 PRO A CA 1
ATOM 668 C C . PRO A 1 90 ? 0.953 -11.889 -0.451 1.00 45.75 90 PRO A C 1
ATOM 670 O O . PRO A 1 90 ? 1.700 -10.973 -0.110 1.00 45.75 90 PRO A O 1
ATOM 673 N N . ARG A 1 91 ? -0.290 -11.661 -0.903 1.00 50.50 91 ARG A N 1
ATOM 674 C CA . ARG A 1 91 ? -0.919 -10.331 -0.952 1.00 50.50 91 ARG A CA 1
ATOM 675 C C . ARG A 1 91 ? -1.152 -9.726 0.438 1.00 50.50 91 ARG A C 1
ATOM 677 O O . ARG A 1 91 ? -1.096 -8.512 0.586 1.00 50.50 91 ARG A O 1
ATOM 684 N N . MET A 1 92 ? -1.327 -10.550 1.474 1.00 44.22 92 MET A N 1
ATOM 685 C CA . MET A 1 92 ? -1.484 -10.113 2.872 1.00 44.22 92 MET A CA 1
ATOM 686 C C . MET A 1 92 ? -0.155 -9.744 3.553 1.00 44.22 92 MET A C 1
ATOM 688 O O . MET A 1 92 ? -0.163 -9.205 4.660 1.00 44.22 92 MET A O 1
ATOM 692 N N . ALA A 1 93 ? 0.996 -10.017 2.926 1.00 42.69 93 ALA A N 1
ATOM 693 C CA . ALA A 1 93 ? 2.311 -9.694 3.488 1.00 42.69 93 ALA A CA 1
ATOM 694 C C . ALA A 1 93 ? 2.705 -8.212 3.325 1.00 42.69 93 ALA A C 1
ATOM 696 O O . ALA A 1 93 ? 3.694 -7.773 3.919 1.00 42.69 93 ALA A O 1
ATOM 697 N N . MET A 1 94 ? 1.928 -7.422 2.577 1.00 50.59 94 MET A N 1
ATOM 698 C CA . MET A 1 94 ? 2.110 -5.975 2.474 1.00 50.59 94 MET A CA 1
ATOM 699 C C . MET A 1 94 ? 1.491 -5.311 3.714 1.00 50.59 94 MET A C 1
ATOM 701 O O . MET A 1 94 ? 0.331 -4.909 3.725 1.00 50.59 94 MET A O 1
ATOM 705 N N . ARG A 1 95 ? 2.256 -5.292 4.815 1.00 66.19 95 ARG A N 1
ATOM 706 C CA . ARG A 1 95 ? 1.817 -4.832 6.145 1.00 66.19 95 ARG A CA 1
ATOM 707 C C . ARG A 1 95 ? 1.248 -3.414 6.091 1.00 66.19 95 ARG A C 1
ATOM 709 O O . ARG A 1 95 ? 1.998 -2.460 6.057 1.00 66.19 95 ARG A O 1
ATOM 716 N N . SER A 1 96 ? -0.063 -3.244 6.166 1.00 79.31 96 SER A N 1
ATOM 717 C CA . SER A 1 96 ? -0.644 -1.918 6.398 1.00 79.31 96 SER A CA 1
ATOM 718 C C . SER A 1 96 ? -0.134 -1.319 7.719 1.00 79.31 96 SER A C 1
ATOM 720 O O . SER A 1 96 ? -0.067 -2.032 8.726 1.00 79.31 96 SER A O 1
ATOM 722 N N . TYR A 1 97 ? 0.159 -0.021 7.740 1.00 86.38 97 TYR A N 1
ATOM 723 C CA . TYR A 1 97 ? 0.367 0.729 8.974 1.00 86.38 97 TYR A CA 1
ATOM 724 C C . TYR A 1 97 ? -0.979 0.983 9.658 1.00 86.38 97 TYR A C 1
ATOM 726 O O . TYR A 1 97 ? -1.976 1.246 8.989 1.00 86.38 97 TYR A O 1
ATOM 734 N N . VAL A 1 98 ? -1.019 0.888 10.983 1.00 89.94 98 VAL A N 1
ATOM 735 C CA . VAL A 1 98 ? -2.249 1.009 11.767 1.00 89.94 98 VAL A CA 1
ATOM 736 C C . VAL A 1 98 ? -1.970 1.833 13.016 1.00 89.94 98 VAL A C 1
ATOM 738 O O . VAL A 1 98 ? -0.980 1.586 13.706 1.00 89.94 98 VAL A O 1
ATOM 741 N N . GLU A 1 99 ? -2.851 2.782 13.323 1.00 90.25 99 GLU A N 1
ATOM 742 C CA . GLU A 1 99 ? -2.749 3.616 14.522 1.00 90.25 99 GLU A CA 1
ATOM 743 C C . GLU A 1 99 ? -4.141 3.978 15.074 1.00 90.25 99 GLU A C 1
ATOM 745 O O . GLU A 1 99 ? -5.078 4.276 14.328 1.00 90.25 99 GLU A O 1
ATOM 750 N N . SER A 1 100 ? -4.265 3.966 16.406 1.00 89.62 100 SER A N 1
ATOM 751 C CA . SER A 1 100 ? -5.453 4.435 17.131 1.00 89.62 100 SER A CA 1
ATOM 752 C C . SER A 1 100 ? -5.385 5.946 17.352 1.00 89.62 100 SER A C 1
ATOM 754 O O . SER A 1 100 ? -4.366 6.465 17.807 1.00 89.62 100 SER A O 1
ATOM 756 N N . LEU A 1 101 ? -6.477 6.654 17.066 1.00 86.00 101 LEU A N 1
ATOM 757 C CA . LEU A 1 101 ? -6.540 8.119 17.107 1.00 86.00 101 LEU A CA 1
ATOM 758 C C . LEU A 1 101 ? -7.077 8.676 18.433 1.00 86.00 101 LEU A C 1
ATOM 760 O O . LEU A 1 101 ? -6.957 9.878 18.649 1.00 86.00 101 LEU A O 1
ATOM 764 N N . ASN A 1 102 ? -7.615 7.822 19.316 1.00 83.25 102 ASN A N 1
ATOM 765 C CA . ASN A 1 102 ? -8.199 8.182 20.620 1.00 83.25 102 ASN A CA 1
ATOM 766 C C . ASN A 1 102 ? -9.002 9.506 20.581 1.00 83.25 102 ASN A C 1
ATOM 768 O O . ASN A 1 102 ? -8.652 10.446 21.301 1.00 83.25 102 ASN A O 1
ATOM 772 N N . PRO A 1 103 ? -10.030 9.615 19.714 1.00 78.75 103 PRO A N 1
ATOM 773 C CA . PRO A 1 103 ? -10.843 10.822 19.600 1.00 78.75 103 PRO A CA 1
ATOM 774 C C . PRO A 1 103 ? -11.596 11.115 20.904 1.00 78.75 103 PRO A C 1
ATOM 776 O O . PRO A 1 103 ? -11.891 10.210 21.687 1.00 78.75 103 PRO A O 1
ATOM 779 N N . ALA A 1 104 ? -11.925 12.388 21.124 1.00 76.25 104 ALA A N 1
ATOM 780 C CA . ALA A 1 104 ? -12.816 12.780 22.212 1.00 76.25 104 ALA A CA 1
ATOM 781 C C . ALA A 1 104 ? -14.249 12.257 21.967 1.00 76.25 104 ALA A C 1
ATOM 783 O O . ALA A 1 104 ? -14.632 11.964 20.834 1.00 76.25 104 ALA A O 1
ATOM 784 N N . GLU A 1 105 ? -15.046 12.115 23.029 1.00 71.19 105 GLU A N 1
ATOM 785 C CA . GLU A 1 105 ? -16.372 11.472 22.971 1.00 71.19 105 GLU A CA 1
ATOM 786 C C . GLU A 1 105 ? -17.357 12.198 22.029 1.00 71.19 105 GLU A C 1
ATOM 788 O O . GLU A 1 105 ? -18.175 11.569 21.362 1.00 71.19 105 GLU A O 1
ATOM 793 N N . ASP A 1 106 ? -17.217 13.517 21.878 1.00 68.75 106 ASP A N 1
ATOM 794 C CA . ASP A 1 106 ? -17.949 14.335 20.908 1.00 68.75 106 ASP A CA 1
ATOM 795 C C . ASP A 1 106 ? -17.529 14.052 19.452 1.00 68.75 106 ASP A C 1
ATOM 797 O O . ASP A 1 106 ? -18.374 13.992 18.556 1.00 68.75 106 ASP A O 1
ATOM 801 N N . GLN A 1 107 ? -16.242 13.800 19.210 1.00 72.44 107 GLN A N 1
ATOM 802 C CA . GLN A 1 107 ? -15.694 13.489 17.885 1.00 72.44 107 GLN A CA 1
ATOM 803 C C . GLN A 1 107 ? -16.079 12.089 17.399 1.00 72.44 107 GLN A C 1
ATOM 805 O O . GLN A 1 107 ? -16.212 11.875 16.199 1.00 72.44 107 GLN A O 1
ATOM 810 N N . ILE A 1 108 ? -16.321 11.147 18.308 1.00 75.19 108 ILE A N 1
ATOM 811 C CA . ILE A 1 108 ? -16.806 9.805 17.959 1.00 75.19 108 ILE A CA 1
ATOM 812 C C . ILE A 1 108 ? -18.142 9.883 17.204 1.00 75.19 108 ILE A C 1
ATOM 814 O O . ILE A 1 108 ? -18.321 9.237 16.171 1.00 75.19 108 ILE A O 1
ATOM 818 N N . SER A 1 109 ? -19.066 10.713 17.696 1.00 80.00 109 SER A N 1
ATOM 819 C CA . SER A 1 109 ? -20.384 10.905 17.076 1.00 80.00 109 SER A CA 1
ATOM 820 C C . SER A 1 109 ? -20.303 11.574 15.696 1.00 80.00 109 SER A C 1
ATOM 822 O O . SER A 1 109 ? -21.145 11.331 14.830 1.00 80.00 109 SER A O 1
ATOM 824 N N . LEU A 1 110 ? -19.252 12.368 15.449 1.00 86.12 110 LEU A N 1
ATOM 825 C CA . LEU A 1 110 ? -19.018 13.027 14.165 1.00 86.12 110 LEU A CA 1
ATOM 826 C C . LEU A 1 110 ? -18.773 12.011 13.046 1.00 86.12 110 LEU A C 1
ATOM 828 O O . LEU A 1 110 ? -19.302 12.184 11.949 1.00 86.12 110 LEU A O 1
ATOM 832 N N . PHE A 1 111 ? -18.018 10.945 13.314 1.00 87.62 111 PHE A N 1
ATOM 833 C CA . PHE A 1 111 ? -17.716 9.939 12.298 1.00 87.62 111 PHE A CA 1
ATOM 834 C C . PHE A 1 111 ? -18.975 9.233 11.802 1.00 87.62 111 PHE A C 1
ATOM 836 O O . PHE A 1 111 ? -19.152 9.062 10.596 1.00 87.62 111 PHE A O 1
ATOM 843 N N . GLU A 1 112 ? -19.881 8.878 12.713 1.00 86.31 112 GLU A N 1
ATOM 844 C CA . GLU A 1 112 ? -21.158 8.249 12.371 1.00 86.31 112 GLU A CA 1
ATOM 845 C C . GLU A 1 112 ? -22.025 9.175 11.503 1.00 86.31 112 GLU A C 1
ATOM 847 O O . GLU A 1 112 ? -22.570 8.745 10.489 1.00 86.31 112 GLU A O 1
ATOM 852 N N . LEU A 1 113 ? -22.067 10.473 11.819 1.00 85.88 113 LEU A N 1
ATOM 853 C CA . LEU A 1 113 ? -22.812 11.466 11.037 1.00 85.88 113 LEU A CA 1
ATOM 854 C C . LEU A 1 113 ? -22.210 11.710 9.645 1.00 85.88 113 LEU A C 1
ATOM 856 O O . LEU A 1 113 ? -22.944 11.859 8.671 1.00 85.88 113 LEU A O 1
ATOM 860 N N . VAL A 1 114 ? -20.880 11.746 9.535 1.00 87.00 114 VAL A N 1
ATOM 861 C CA . VAL A 1 114 ? -20.155 11.996 8.274 1.00 87.00 114 VAL A CA 1
ATOM 862 C C . VAL A 1 114 ? -20.167 10.769 7.349 1.00 87.00 114 VAL A C 1
ATOM 864 O O . VAL A 1 114 ? -20.000 10.898 6.133 1.00 87.00 114 VAL A O 1
ATOM 867 N N . THR A 1 115 ? -20.383 9.577 7.908 1.00 86.06 115 THR A N 1
ATOM 868 C CA . THR A 1 115 ? -20.455 8.309 7.164 1.00 86.06 115 THR A CA 1
ATOM 869 C C . THR A 1 115 ? -21.883 7.784 6.965 1.00 86.06 115 THR A C 1
ATOM 871 O O . THR A 1 115 ? -22.065 6.769 6.292 1.00 86.06 115 THR A O 1
ATOM 874 N N . ALA A 1 116 ? -22.905 8.485 7.469 1.00 84.00 116 ALA A N 1
ATOM 875 C CA . ALA A 1 116 ? -24.308 8.125 7.280 1.00 84.00 116 ALA A CA 1
ATOM 876 C C . ALA A 1 116 ? -24.751 8.245 5.806 1.00 84.00 116 ALA A C 1
ATOM 878 O O . ALA A 1 116 ? -24.452 9.220 5.117 1.00 84.00 116 ALA A O 1
ATOM 879 N N . GLN A 1 117 ? -25.495 7.249 5.314 1.00 76.81 117 GLN A N 1
ATOM 880 C CA . GLN A 1 117 ? -26.028 7.224 3.946 1.00 76.81 117 GLN A CA 1
ATOM 881 C C . GLN A 1 117 ? -27.270 8.125 3.777 1.00 76.81 117 GLN A C 1
ATOM 883 O O . GLN A 1 117 ? -28.047 8.266 4.724 1.00 76.81 117 GLN A O 1
ATOM 888 N N . PRO A 1 118 ? -27.534 8.658 2.562 1.00 59.50 118 PRO A N 1
ATOM 889 C CA . PRO A 1 118 ? -26.778 8.474 1.320 1.00 59.50 118 PRO A CA 1
ATOM 890 C C . PRO A 1 118 ? -25.712 9.561 1.113 1.00 59.50 118 PRO A C 1
ATOM 892 O O . PRO A 1 118 ? -25.998 10.756 1.172 1.00 59.50 118 PRO A O 1
ATOM 895 N N . LEU A 1 119 ? -24.483 9.141 0.805 1.00 67.19 119 LEU A N 1
ATOM 896 C CA . LEU A 1 119 ? -23.433 10.063 0.372 1.00 67.19 119 LEU A CA 1
ATOM 897 C C . LEU A 1 119 ? -23.733 10.550 -1.053 1.00 67.19 119 LEU A C 1
ATOM 899 O O . LEU A 1 119 ? -24.200 9.787 -1.901 1.00 67.19 119 LEU A O 1
ATOM 903 N N . SER A 1 120 ? -23.450 11.825 -1.324 1.00 67.88 120 SER A N 1
ATOM 904 C CA . SER A 1 120 ? -23.491 12.372 -2.680 1.00 67.88 120 SER A CA 1
ATOM 905 C C . SER A 1 120 ? -22.444 11.688 -3.578 1.00 67.88 120 SER A C 1
ATOM 907 O O . SER A 1 120 ? -21.399 11.264 -3.081 1.00 67.88 120 SER A O 1
ATOM 909 N N . PRO A 1 121 ? -22.671 11.596 -4.903 1.00 67.62 121 PRO A N 1
ATOM 910 C CA . PRO A 1 121 ? -21.709 10.990 -5.834 1.00 67.62 121 PRO A CA 1
ATOM 911 C C . PRO A 1 121 ? -20.319 11.659 -5.797 1.00 67.62 121 PRO A C 1
ATOM 913 O O . PRO A 1 121 ? -19.302 10.991 -5.995 1.00 67.62 121 PRO A O 1
ATOM 916 N N . ASP A 1 122 ? -20.266 12.947 -5.443 1.00 68.75 122 ASP A N 1
ATOM 917 C CA . ASP A 1 122 ? -19.037 13.743 -5.304 1.00 68.75 122 ASP A CA 1
ATOM 918 C C . ASP A 1 122 ? -18.323 13.565 -3.949 1.00 68.75 122 ASP A C 1
ATOM 920 O O . ASP A 1 122 ? -17.419 14.335 -3.608 1.00 68.75 122 ASP A O 1
ATOM 924 N N . SER A 1 123 ? -18.716 12.580 -3.134 1.00 80.12 123 SER A N 1
ATOM 925 C CA . SER A 1 123 ? -18.057 12.330 -1.854 1.00 80.12 123 SER A CA 1
ATOM 926 C C . SER A 1 123 ? -16.566 12.047 -2.045 1.00 80.12 123 SER A C 1
ATOM 928 O O . SER A 1 123 ? -16.149 11.352 -2.974 1.00 80.12 123 SER A O 1
ATOM 930 N N . LYS A 1 124 ? -15.736 12.565 -1.134 1.00 86.44 124 LYS A N 1
ATOM 931 C CA . LYS A 1 124 ? -14.280 12.332 -1.147 1.00 86.44 124 LYS A CA 1
ATOM 932 C C . LYS A 1 124 ? -13.893 10.938 -0.637 1.00 86.44 124 LYS A C 1
ATOM 934 O O . LYS A 1 124 ? -12.721 10.572 -0.697 1.00 86.44 124 LYS A O 1
ATOM 939 N N . TRP A 1 125 ? -14.863 10.181 -0.132 1.00 88.75 125 TRP A N 1
ATOM 940 C CA . TRP A 1 125 ? -14.683 8.854 0.440 1.00 88.75 125 TRP A CA 1
ATOM 941 C C . TRP A 1 125 ? -15.848 7.925 0.104 1.00 88.75 125 TRP A C 1
ATOM 943 O O . TRP A 1 125 ? -16.960 8.381 -0.182 1.00 88.75 125 TRP A O 1
ATOM 953 N N . THR A 1 126 ? -15.583 6.626 0.146 1.00 89.31 126 THR A N 1
ATOM 954 C CA . THR A 1 126 ? -16.562 5.544 0.026 1.00 89.31 126 THR A CA 1
ATOM 955 C C . THR A 1 126 ? -16.741 4.882 1.388 1.00 89.31 126 THR A C 1
ATOM 957 O O . THR A 1 126 ? -15.785 4.749 2.148 1.00 89.31 126 THR A O 1
ATOM 960 N N . VAL A 1 127 ? -17.974 4.515 1.736 1.00 90.62 127 VAL A N 1
ATOM 961 C CA . VAL A 1 127 ? -18.307 3.957 3.055 1.00 90.62 127 VAL A CA 1
ATOM 962 C C . VAL A 1 127 ? -18.722 2.504 2.901 1.00 90.62 127 VAL A C 1
ATOM 964 O O . VAL A 1 127 ? -19.577 2.189 2.074 1.00 90.62 127 VAL A O 1
ATOM 967 N N . HIS A 1 128 ? -18.147 1.637 3.729 1.00 89.44 128 HIS A N 1
ATOM 968 C CA . HIS A 1 128 ? -18.514 0.232 3.834 1.00 89.44 128 HIS A CA 1
ATOM 969 C C . HIS A 1 128 ? -18.914 -0.077 5.274 1.00 89.44 128 HIS A C 1
ATOM 971 O O . HIS A 1 128 ? -18.190 0.261 6.210 1.00 89.44 128 HIS A O 1
ATOM 977 N N . SER A 1 129 ? -20.057 -0.737 5.443 1.00 87.75 129 SER A N 1
ATOM 978 C CA . SER A 1 129 ? -20.553 -1.155 6.753 1.00 87.75 129 SER A CA 1
ATOM 979 C C . SER A 1 129 ? -20.850 -2.646 6.751 1.00 87.75 129 SER A C 1
ATOM 981 O O . SER A 1 129 ? -21.479 -3.155 5.823 1.00 87.75 129 SER A O 1
ATOM 983 N N . PHE A 1 130 ? -20.403 -3.342 7.789 1.00 85.25 130 PHE A N 1
ATOM 984 C CA . PHE A 1 130 ? -20.601 -4.778 7.969 1.00 85.25 130 PHE A CA 1
ATOM 985 C C . PHE A 1 130 ? -20.825 -5.101 9.453 1.00 85.25 130 PHE A C 1
ATOM 987 O O . PHE A 1 130 ? -20.364 -4.352 10.318 1.00 85.25 130 PHE A O 1
ATOM 994 N N . PRO A 1 131 ? -21.549 -6.183 9.781 1.00 82.25 131 PRO A N 1
ATOM 995 C CA . PRO A 1 131 ? -21.770 -6.570 11.171 1.00 82.25 131 PRO A CA 1
ATOM 996 C C . PRO A 1 131 ? -20.444 -6.966 11.834 1.00 82.25 131 PRO A C 1
ATOM 998 O O . PRO A 1 131 ? -19.657 -7.718 11.259 1.00 82.25 131 PRO A O 1
ATOM 1001 N N . THR A 1 132 ? -20.198 -6.478 13.053 1.00 71.00 132 THR A N 1
ATOM 1002 C CA . THR A 1 132 ? -18.944 -6.720 13.793 1.00 71.00 132 THR A CA 1
ATOM 1003 C C . THR A 1 132 ? -18.728 -8.198 14.156 1.00 71.00 132 THR A C 1
ATOM 1005 O O . THR A 1 132 ? -17.592 -8.634 14.337 1.00 71.00 132 THR A O 1
ATOM 1008 N N . LEU A 1 133 ? -19.798 -8.994 14.229 1.00 64.06 133 LEU A N 1
ATOM 1009 C CA . LEU A 1 133 ? -19.754 -10.429 14.508 1.00 64.06 133 LEU A CA 1
ATOM 1010 C C . LEU A 1 133 ? -20.572 -11.202 13.473 1.00 64.06 133 LEU A C 1
ATOM 1012 O O . LEU A 1 133 ? -21.759 -10.940 13.282 1.00 64.06 133 LEU A O 1
ATOM 1016 N N . GLU A 1 134 ? -19.962 -12.217 12.860 1.00 54.53 134 GLU A N 1
ATOM 1017 C CA . GLU A 1 134 ? -20.729 -13.236 12.150 1.00 54.53 134 GLU A CA 1
ATOM 1018 C C . GLU A 1 134 ? -21.466 -14.120 13.171 1.00 54.53 134 GLU A C 1
ATOM 1020 O O . GLU A 1 134 ? -20.853 -14.592 14.138 1.00 54.53 134 GLU A O 1
ATOM 1025 N N . PRO A 1 135 ? -22.756 -14.436 12.951 1.00 51.41 135 PRO A N 1
ATOM 1026 C CA . PRO A 1 135 ? -23.539 -15.261 13.874 1.00 51.41 135 PRO A CA 1
ATOM 1027 C C . PRO A 1 135 ? -22.922 -16.655 14.113 1.00 51.41 135 PRO A C 1
ATOM 1029 O O . PRO A 1 135 ? -23.189 -17.281 15.136 1.00 51.41 135 PRO A O 1
ATOM 1032 N N . GLY A 1 136 ? -22.047 -17.128 13.213 1.00 48.41 136 GLY A N 1
ATOM 1033 C CA . GLY A 1 136 ? -21.328 -18.404 13.291 1.00 48.41 136 GLY A CA 1
ATOM 1034 C C . GLY A 1 136 ? -20.321 -18.538 14.446 1.00 48.41 136 GLY A C 1
ATOM 1035 O O . GLY A 1 136 ? -20.045 -19.654 14.889 1.00 48.41 136 GLY A O 1
ATOM 1036 N N . PHE A 1 137 ? -19.786 -17.430 14.971 1.00 48.53 137 PHE A N 1
ATOM 1037 C CA . PHE A 1 137 ? -18.737 -17.457 16.002 1.00 48.53 137 PHE A CA 1
ATOM 1038 C C . PHE A 1 137 ? -19.243 -17.987 17.359 1.00 48.53 137 PHE A C 1
ATOM 1040 O O . PHE A 1 137 ? -18.489 -18.592 18.126 1.00 48.53 137 PHE A O 1
ATOM 1047 N N . PHE A 1 138 ? -20.543 -17.839 17.632 1.00 49.34 138 PHE A N 1
ATOM 1048 C CA . PHE A 1 138 ? -21.158 -18.215 18.907 1.00 49.34 138 PHE A CA 1
ATOM 1049 C C . PHE A 1 138 ? -21.496 -19.703 19.034 1.00 49.34 138 PHE A C 1
ATOM 1051 O O . PHE A 1 138 ? -21.537 -20.214 20.149 1.00 49.34 138 PHE A O 1
ATOM 1058 N N . TYR A 1 139 ? -21.622 -20.445 17.929 1.00 49.34 139 TYR A N 1
ATOM 1059 C CA . TYR A 1 139 ? -21.907 -21.891 17.967 1.00 49.34 139 TYR A CA 1
ATOM 1060 C C . TYR A 1 139 ? -20.772 -22.722 18.595 1.00 49.34 139 TYR A C 1
ATOM 1062 O O . TYR A 1 139 ? -20.946 -23.908 18.864 1.00 49.34 139 TYR A O 1
ATOM 1070 N N . LYS A 1 140 ? -19.602 -22.113 18.842 1.00 45.75 140 LYS A N 1
ATOM 1071 C CA . LYS A 1 140 ? -18.449 -22.760 19.484 1.00 45.75 140 LYS A CA 1
ATOM 1072 C C . LYS A 1 140 ? -18.419 -22.594 21.009 1.00 45.75 140 LYS A C 1
ATOM 1074 O O . LYS A 1 140 ? -17.750 -23.373 21.685 1.00 45.75 140 LYS A O 1
ATOM 1079 N N . PHE A 1 141 ? -19.137 -21.615 21.559 1.00 51.78 141 PHE A N 1
ATOM 1080 C CA . PHE A 1 141 ? -19.234 -21.380 22.998 1.00 51.78 141 PHE A CA 1
ATOM 1081 C C . PHE A 1 141 ? -20.652 -21.714 23.449 1.00 51.78 141 PHE A C 1
ATOM 1083 O O . PHE A 1 141 ? -21.581 -20.943 23.251 1.00 51.78 141 PHE A O 1
ATOM 1090 N N . ASN A 1 142 ? -20.810 -22.885 24.057 1.00 45.12 142 ASN A N 1
ATOM 1091 C CA . ASN A 1 142 ? -22.069 -23.411 24.578 1.00 45.12 142 ASN A CA 1
ATOM 1092 C C . ASN A 1 142 ? -22.534 -22.607 25.821 1.00 45.12 142 ASN A C 1
ATOM 1094 O O . ASN A 1 142 ? -22.525 -23.118 26.937 1.00 45.12 142 ASN A O 1
ATOM 1098 N N . ILE A 1 143 ? -22.837 -21.313 25.662 1.00 53.94 143 ILE A N 1
ATOM 1099 C CA . ILE A 1 143 ? -23.215 -20.397 26.747 1.00 53.94 143 ILE A CA 1
ATOM 1100 C C . ILE A 1 143 ? -24.665 -19.958 26.533 1.00 53.94 143 ILE A C 1
ATOM 1102 O O . ILE A 1 143 ? -24.949 -18.937 25.915 1.00 53.94 143 ILE A O 1
ATOM 1106 N N . GLU A 1 144 ? -25.594 -20.729 27.097 1.00 57.19 144 GLU A N 1
ATOM 1107 C CA . GLU A 1 144 ? -27.033 -20.420 27.130 1.00 57.19 144 GLU A CA 1
ATOM 1108 C C . GLU A 1 144 ? -27.376 -19.214 28.033 1.00 57.19 144 GLU A C 1
ATOM 1110 O O . GLU A 1 144 ? -28.503 -18.729 28.020 1.00 57.19 144 GLU A O 1
ATOM 1115 N N . GLN A 1 145 ? -26.417 -18.684 28.802 1.00 55.44 145 GLN A N 1
ATOM 1116 C CA . GLN A 1 145 ? -26.704 -17.774 29.918 1.00 55.44 145 GLN A CA 1
ATOM 1117 C C . GLN A 1 145 ? -26.476 -16.276 29.640 1.00 55.44 145 GLN A C 1
ATOM 1119 O O . GLN A 1 145 ? -26.614 -15.466 30.550 1.00 55.44 145 GLN A O 1
ATOM 1124 N N . ARG A 1 146 ? -26.146 -15.861 28.409 1.00 55.00 146 ARG A N 1
ATOM 1125 C CA . ARG A 1 146 ? -25.857 -14.439 28.122 1.00 55.00 146 ARG A CA 1
ATOM 1126 C C . ARG A 1 146 ? -26.471 -13.918 26.818 1.00 55.00 146 ARG A C 1
ATOM 1128 O O . ARG A 1 146 ? -25.869 -13.117 26.118 1.00 55.00 146 ARG A O 1
ATOM 1135 N N . ARG A 1 147 ? -27.670 -14.393 26.480 1.00 52.91 147 ARG A N 1
ATOM 1136 C CA . ARG A 1 147 ? -28.377 -14.065 25.231 1.00 52.91 147 ARG A CA 1
ATOM 1137 C C . ARG A 1 147 ? -28.679 -12.562 25.073 1.00 52.91 147 ARG A C 1
ATOM 1139 O O . ARG A 1 147 ? -28.478 -12.033 23.989 1.00 52.91 147 ARG A O 1
ATOM 1146 N N . GLU A 1 148 ? -29.058 -11.871 26.150 1.00 53.03 148 GLU A N 1
ATOM 1147 C CA . GLU A 1 148 ? -29.466 -10.451 26.108 1.00 53.03 148 GLU A CA 1
ATOM 1148 C C . GLU A 1 148 ? -28.284 -9.458 25.998 1.00 53.03 148 GLU A C 1
ATOM 1150 O O . GLU A 1 148 ? -28.371 -8.496 25.241 1.00 53.03 148 GLU A O 1
ATOM 1155 N N . GLU A 1 149 ? -27.139 -9.700 26.660 1.00 53.03 149 GLU A N 1
ATOM 1156 C CA . GLU A 1 149 ? -25.927 -8.854 26.500 1.00 53.03 149 GLU A CA 1
ATOM 1157 C C . GLU A 1 149 ? -25.201 -9.102 25.164 1.00 53.03 149 GLU A C 1
ATOM 1159 O O . GLU A 1 149 ? -24.327 -8.337 24.768 1.00 53.03 149 GLU A O 1
ATOM 1164 N N . MET A 1 150 ? -25.526 -10.202 24.482 1.00 49.28 150 MET A N 1
ATOM 1165 C CA . MET A 1 150 ? -24.868 -10.650 23.255 1.00 49.28 150 MET A CA 1
ATOM 1166 C C . MET A 1 150 ? -25.668 -10.252 22.006 1.00 49.28 150 MET A C 1
ATOM 1168 O O . MET A 1 150 ? -25.068 -9.959 20.977 1.00 49.28 150 MET A O 1
ATOM 1172 N N . GLU A 1 151 ? -26.998 -10.127 22.107 1.00 52.03 151 GLU A N 1
ATOM 1173 C CA . GLU A 1 151 ? -27.854 -9.510 21.077 1.00 52.03 151 GLU A CA 1
ATOM 1174 C C . GLU A 1 151 ? -27.516 -8.028 20.840 1.00 52.03 151 GLU A C 1
ATOM 1176 O O . GLU A 1 151 ? -27.571 -7.564 19.700 1.00 52.03 151 GLU A O 1
ATOM 1181 N N . SER A 1 152 ? -27.087 -7.294 21.874 1.00 52.34 152 SER A N 1
ATOM 1182 C CA . SER A 1 152 ? -26.668 -5.893 21.727 1.00 52.34 152 SER A CA 1
ATOM 1183 C C . SER A 1 152 ? -25.352 -5.732 20.958 1.00 52.34 152 SER A C 1
ATOM 1185 O O . SER A 1 152 ? -25.168 -4.710 20.309 1.00 52.34 152 SER A O 1
ATOM 1187 N N . LEU A 1 153 ? -24.471 -6.741 20.967 1.00 54.66 153 LEU A N 1
ATOM 1188 C CA . LEU A 1 153 ? -23.226 -6.777 20.183 1.00 54.66 153 LEU A CA 1
ATOM 1189 C C . LEU A 1 153 ? -23.444 -7.258 18.737 1.00 54.66 153 LEU A C 1
ATOM 1191 O O . LEU A 1 153 ? -22.667 -6.902 17.855 1.00 54.66 153 LEU A O 1
ATOM 1195 N N . ILE A 1 154 ? -24.496 -8.046 18.482 1.00 55.81 154 ILE A N 1
ATOM 1196 C CA . ILE A 1 154 ? -24.843 -8.570 17.146 1.00 55.81 154 ILE A CA 1
ATOM 1197 C C . ILE A 1 154 ? -25.395 -7.467 16.225 1.00 55.81 154 ILE A C 1
ATOM 1199 O O . ILE A 1 154 ? -25.189 -7.526 15.015 1.00 55.81 154 ILE A O 1
ATOM 1203 N N . ASN A 1 155 ? -26.040 -6.437 16.781 1.00 61.09 155 ASN A N 1
ATOM 1204 C CA . ASN A 1 155 ? -26.621 -5.330 16.009 1.00 61.09 155 ASN A CA 1
ATOM 1205 C C . ASN A 1 155 ? -25.680 -4.131 15.814 1.00 61.09 155 ASN A C 1
ATOM 1207 O O . ASN A 1 155 ? -26.103 -3.088 15.312 1.00 61.09 155 ASN A O 1
ATOM 1211 N N . VAL A 1 156 ? -24.414 -4.253 16.213 1.00 76.38 156 VAL A N 1
ATOM 1212 C CA . VAL A 1 156 ? -23.429 -3.190 16.029 1.00 76.38 156 VAL A CA 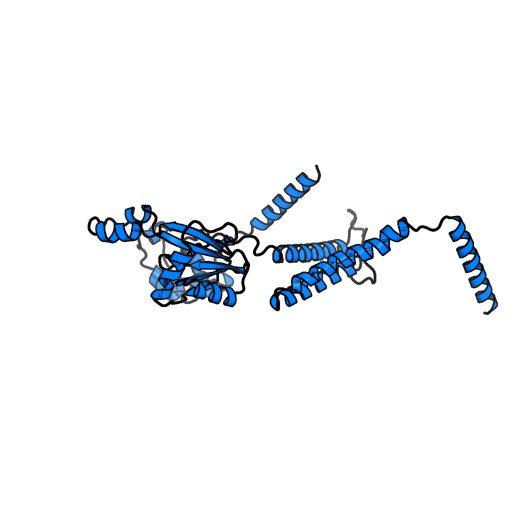1
ATOM 1213 C C . VAL A 1 156 ? -22.733 -3.391 14.686 1.00 76.38 156 VAL A C 1
ATOM 1215 O O . VAL A 1 156 ? -22.000 -4.359 14.476 1.00 76.38 156 VAL A O 1
ATOM 1218 N N . ASN A 1 157 ? -22.967 -2.454 13.769 1.00 84.69 157 ASN A N 1
ATOM 1219 C CA . ASN A 1 157 ? -22.262 -2.413 12.497 1.00 84.69 157 ASN A CA 1
ATOM 1220 C C . ASN A 1 157 ? -20.924 -1.690 12.678 1.00 84.69 157 ASN A C 1
ATOM 1222 O O . ASN A 1 157 ? -20.863 -0.570 13.195 1.00 84.69 157 ASN A O 1
ATOM 1226 N N . CYS A 1 158 ? -19.854 -2.328 12.217 1.00 88.19 158 CYS A N 1
ATOM 1227 C CA . CYS A 1 158 ? -18.590 -1.669 11.957 1.00 88.19 158 CYS A CA 1
ATOM 1228 C C . CYS A 1 158 ? -18.728 -0.874 10.657 1.00 88.19 158 CYS A C 1
ATOM 1230 O O . CYS A 1 158 ? -19.156 -1.414 9.637 1.00 88.19 158 CYS A O 1
ATOM 1232 N N . THR A 1 159 ? -18.359 0.403 10.703 1.00 90.31 159 THR A N 1
ATOM 1233 C CA . THR A 1 159 ? -18.350 1.297 9.544 1.00 90.31 159 THR A CA 1
ATOM 1234 C C . THR A 1 159 ? -16.930 1.779 9.306 1.00 90.31 159 THR A C 1
ATOM 1236 O O . THR A 1 159 ? -16.262 2.259 10.226 1.00 90.31 159 THR A O 1
ATOM 1239 N N . VAL A 1 160 ? -16.481 1.658 8.062 1.00 92.38 160 VAL A N 1
ATOM 1240 C CA . VAL A 1 160 ? -15.171 2.115 7.598 1.00 92.38 160 VAL A CA 1
ATOM 1241 C C . VAL A 1 160 ? -15.342 3.021 6.383 1.00 92.38 160 VAL A C 1
ATOM 1243 O O . VAL A 1 160 ? -16.274 2.848 5.592 1.00 92.38 160 VAL A O 1
ATOM 1246 N N . ALA A 1 161 ? -14.454 4.000 6.238 1.00 92.44 161 ALA A N 1
ATOM 1247 C CA . ALA A 1 161 ? -14.461 4.943 5.127 1.00 92.44 161 ALA A CA 1
ATOM 1248 C C . ALA A 1 161 ? -13.112 4.936 4.399 1.00 92.44 161 ALA A C 1
ATOM 1250 O O . ALA A 1 161 ? -12.080 5.212 5.007 1.00 92.44 161 ALA A O 1
ATOM 1251 N N . PHE A 1 162 ? -13.123 4.661 3.097 1.00 92.12 162 PHE A N 1
ATOM 1252 C CA . PHE A 1 162 ? -11.940 4.710 2.241 1.00 92.12 162 PHE A CA 1
ATOM 1253 C C . PHE A 1 162 ? -11.875 6.047 1.519 1.00 92.12 162 PHE A C 1
ATOM 1255 O O . PHE A 1 162 ? -12.837 6.461 0.873 1.00 92.12 162 PHE A O 1
ATOM 1262 N N . LEU A 1 163 ? -10.742 6.736 1.606 1.00 90.94 163 LEU A N 1
ATOM 1263 C CA . LEU A 1 163 ? -10.540 7.981 0.871 1.00 90.94 163 LEU A CA 1
ATOM 1264 C C . LEU A 1 163 ? -10.244 7.677 -0.602 1.00 90.94 163 LEU A C 1
ATOM 1266 O O . LEU A 1 163 ? -9.396 6.844 -0.907 1.00 90.94 163 LEU A O 1
ATOM 1270 N N . LYS A 1 164 ? -10.912 8.387 -1.521 1.00 87.75 164 LYS A N 1
ATOM 1271 C CA . LYS A 1 164 ? -10.726 8.197 -2.973 1.00 87.75 164 LYS A CA 1
ATOM 1272 C C . LYS A 1 164 ? -9.348 8.651 -3.470 1.00 87.75 164 LYS A C 1
ATOM 1274 O O . LYS A 1 164 ? -8.907 8.223 -4.522 1.00 87.75 164 LYS A O 1
ATOM 1279 N N . GLN A 1 165 ? -8.687 9.557 -2.749 1.00 85.75 165 GLN A N 1
ATOM 1280 C CA . GLN A 1 165 ? -7.351 10.046 -3.099 1.00 85.75 165 GLN A CA 1
ATOM 1281 C C . GLN A 1 165 ? -6.285 9.295 -2.303 1.00 85.75 165 GLN A C 1
ATOM 1283 O O . GLN A 1 165 ? -6.430 9.127 -1.092 1.00 85.75 165 GLN A O 1
ATOM 1288 N N . CYS A 1 166 ? -5.182 8.931 -2.957 1.00 87.31 166 CYS A N 1
ATOM 1289 C CA . CYS A 1 166 ? -4.032 8.340 -2.280 1.00 87.31 166 CYS A CA 1
ATOM 1290 C C . CYS A 1 166 ? -3.330 9.390 -1.402 1.00 87.31 166 CYS A C 1
ATOM 1292 O O . CYS A 1 166 ? -3.015 10.496 -1.854 1.00 87.31 166 CYS A O 1
ATOM 1294 N N . LEU A 1 167 ? -3.073 9.053 -0.139 1.00 86.81 167 LEU A N 1
ATOM 1295 C CA . LEU A 1 167 ? -2.501 9.957 0.859 1.00 86.81 167 LEU A CA 1
ATOM 1296 C C . LEU A 1 167 ? -1.212 9.394 1.463 1.00 86.81 167 LEU A C 1
ATOM 1298 O O . LEU A 1 167 ? -1.015 8.182 1.529 1.00 86.81 167 LEU A O 1
ATOM 1302 N N . SER A 1 168 ? -0.349 10.285 1.967 1.00 87.44 168 SER A N 1
ATOM 1303 C CA . SER A 1 168 ? 0.746 9.888 2.864 1.00 87.44 168 SER A CA 1
ATOM 1304 C C . SER A 1 168 ? 0.199 9.485 4.235 1.00 87.44 168 SER A C 1
ATOM 1306 O O . SER A 1 168 ? -0.927 9.848 4.587 1.00 87.44 168 SER A O 1
ATOM 1308 N N . VAL A 1 169 ? 1.010 8.783 5.028 1.00 88.75 169 VAL A N 1
ATOM 1309 C CA . VAL A 1 169 ? 0.641 8.310 6.373 1.00 88.75 169 VAL A CA 1
ATOM 1310 C C . VAL A 1 169 ? 0.125 9.456 7.252 1.00 88.75 169 VAL A C 1
ATOM 1312 O O . VAL A 1 169 ? -0.952 9.357 7.834 1.00 88.75 169 VAL A O 1
ATOM 1315 N N . GLU A 1 170 ? 0.822 10.593 7.290 1.00 90.44 170 GLU A N 1
ATOM 1316 C CA . GLU A 1 170 ? 0.447 11.741 8.126 1.00 90.44 170 GLU A CA 1
ATOM 1317 C C . GLU A 1 170 ? -0.831 12.423 7.632 1.00 90.44 170 GLU A C 1
ATOM 1319 O O . GLU A 1 170 ? -1.672 12.835 8.429 1.00 90.44 170 GLU A O 1
ATOM 1324 N N . LYS A 1 171 ? -1.011 12.522 6.309 1.00 92.12 171 LYS A N 1
ATOM 1325 C CA . LYS A 1 171 ? -2.237 13.083 5.728 1.00 92.12 171 LYS A CA 1
ATOM 1326 C C . LYS A 1 171 ? -3.434 12.178 5.988 1.00 92.12 171 LYS A C 1
ATOM 1328 O O . LYS A 1 171 ? -4.510 12.688 6.283 1.00 92.12 171 LYS A O 1
ATOM 1333 N N . CYS A 1 172 ? -3.236 10.864 5.916 1.00 92.62 172 CYS A N 1
ATOM 1334 C CA . CYS A 1 172 ? -4.244 9.873 6.270 1.00 92.62 172 CYS A CA 1
ATOM 1335 C C . CYS A 1 172 ? -4.643 10.008 7.747 1.00 92.62 172 CYS A C 1
ATOM 1337 O O . CYS A 1 172 ? -5.825 10.162 8.051 1.00 92.62 172 CYS A O 1
ATOM 1339 N N . ARG A 1 173 ? -3.657 10.104 8.651 1.00 93.69 173 ARG A N 1
ATOM 1340 C CA . ARG A 1 173 ? -3.870 10.360 10.083 1.00 93.69 173 ARG A CA 1
ATOM 1341 C C . ARG A 1 173 ? -4.720 11.603 10.332 1.00 93.69 173 ARG A C 1
ATOM 1343 O O . ARG A 1 173 ? -5.720 11.535 11.043 1.00 93.69 173 ARG A O 1
ATOM 1350 N N . SER A 1 174 ? -4.322 12.745 9.769 1.00 92.81 174 SER A N 1
ATOM 1351 C CA . SER A 1 174 ? -5.041 14.007 9.965 1.00 92.81 174 SER A CA 1
ATOM 1352 C C . SER A 1 174 ? -6.440 13.971 9.350 1.00 92.81 174 SER A C 1
ATOM 1354 O O . SER A 1 174 ? -7.378 14.456 9.978 1.00 92.81 174 SER A O 1
ATOM 1356 N N . ALA A 1 175 ? -6.603 13.364 8.168 1.00 92.62 175 ALA A N 1
ATOM 1357 C CA . ALA A 1 175 ? -7.904 13.210 7.524 1.00 92.62 175 ALA A CA 1
ATOM 1358 C C . ALA A 1 175 ? -8.857 12.387 8.402 1.00 92.62 175 ALA A C 1
ATOM 1360 O O . ALA A 1 175 ? -9.912 12.888 8.787 1.00 92.62 175 ALA A O 1
ATOM 1361 N N . CYS A 1 176 ? -8.455 11.186 8.820 1.00 92.94 176 CYS A N 1
ATOM 1362 C CA . CYS A 1 176 ? -9.285 10.337 9.673 1.00 92.94 176 CYS A CA 1
ATOM 1363 C C . CYS A 1 176 ? -9.562 10.962 11.048 1.00 92.94 176 CYS A C 1
ATOM 1365 O O . CYS A 1 176 ? -10.685 10.884 11.541 1.00 92.94 176 CYS A O 1
ATOM 1367 N N . SER A 1 177 ? -8.582 11.659 11.635 1.00 91.69 177 SER A N 1
ATOM 1368 C CA . SER A 1 177 ? -8.773 12.393 12.892 1.00 91.69 177 SER A CA 1
ATOM 1369 C C . SER A 1 177 ? -9.811 13.510 12.750 1.00 91.69 177 SER A C 1
ATOM 1371 O O . SER A 1 177 ? -10.682 13.639 13.604 1.00 91.69 177 SER A O 1
ATOM 1373 N N . SER A 1 178 ? -9.784 14.270 11.650 1.00 90.31 178 SER A N 1
ATOM 1374 C CA . SER A 1 178 ? -10.785 15.314 11.379 1.00 90.31 178 SER A CA 1
ATOM 1375 C C . SER A 1 178 ? -12.182 14.780 11.056 1.00 90.31 178 SER A C 1
ATOM 1377 O O . SER A 1 178 ? -13.162 15.494 11.248 1.00 90.31 178 SER A O 1
ATOM 1379 N N . MET A 1 179 ? -12.284 13.529 10.600 1.00 89.81 179 MET A N 1
ATOM 1380 C CA . MET A 1 179 ? -13.560 12.827 10.441 1.00 89.81 179 MET A CA 1
ATOM 1381 C C . MET A 1 179 ? -14.104 12.272 11.765 1.00 89.81 179 MET A C 1
ATOM 1383 O O . MET A 1 179 ? -15.236 11.806 11.785 1.00 89.81 179 MET A O 1
ATOM 1387 N N . GLY A 1 180 ? -13.324 12.296 12.854 1.00 90.00 180 GLY A N 1
ATOM 1388 C CA . GLY A 1 180 ? -13.722 11.713 14.138 1.00 90.00 180 GLY A CA 1
ATOM 1389 C C . GLY A 1 180 ? -13.539 10.193 14.233 1.00 90.00 180 GLY A C 1
ATOM 1390 O O . GLY A 1 180 ? -14.140 9.549 15.091 1.00 90.00 180 GLY A O 1
ATOM 1391 N N . ALA A 1 181 ? -12.738 9.594 13.346 1.00 91.50 181 ALA A N 1
ATOM 1392 C CA . ALA A 1 181 ? -12.483 8.156 13.359 1.00 91.50 181 ALA A CA 1
ATOM 1393 C C . ALA A 1 181 ? -11.732 7.728 14.635 1.00 91.50 181 ALA A C 1
ATOM 1395 O O . ALA A 1 181 ? -10.864 8.450 15.132 1.00 91.50 181 ALA A O 1
ATOM 1396 N N . SER A 1 182 ? -12.018 6.528 15.148 1.00 91.25 182 SER A N 1
ATOM 1397 C CA . SER A 1 182 ? -11.344 5.986 16.339 1.00 91.25 182 SER A CA 1
ATOM 1398 C C . SER A 1 182 ? -9.946 5.461 16.031 1.00 91.25 182 SER A C 1
ATOM 1400 O O . SER A 1 182 ? -9.065 5.463 16.894 1.00 91.25 182 SER A O 1
ATOM 1402 N N . ALA A 1 183 ? -9.734 5.018 14.797 1.00 91.69 183 ALA A N 1
ATOM 1403 C CA . ALA A 1 183 ? -8.455 4.551 14.302 1.00 91.69 183 ALA A CA 1
ATOM 1404 C C . ALA A 1 183 ? -8.363 4.735 12.784 1.00 91.69 183 ALA A C 1
ATOM 1406 O O . ALA A 1 183 ? -9.344 5.076 12.120 1.00 91.69 183 ALA A O 1
ATOM 1407 N N . TYR A 1 184 ? -7.181 4.498 12.228 1.00 93.00 184 TYR A N 1
ATOM 1408 C CA . TYR A 1 184 ? -7.000 4.425 10.785 1.00 93.00 184 TYR A CA 1
ATOM 1409 C C . TYR A 1 184 ? -6.019 3.324 10.398 1.00 93.00 184 TYR A C 1
ATOM 1411 O O . TYR A 1 184 ? -5.145 2.927 11.177 1.00 93.00 184 TYR A O 1
ATOM 1419 N N . ARG A 1 185 ? -6.167 2.860 9.161 1.00 91.62 185 ARG A N 1
ATOM 1420 C CA . ARG A 1 185 ? -5.254 1.951 8.486 1.00 91.62 185 ARG A CA 1
ATOM 1421 C C . ARG A 1 185 ? -4.756 2.617 7.211 1.00 91.62 185 ARG A C 1
ATOM 1423 O O . ARG A 1 185 ? -5.526 3.135 6.407 1.00 91.62 185 ARG A O 1
ATOM 1430 N N . TRP A 1 186 ? -3.447 2.592 7.025 1.00 91.25 186 TRP A N 1
ATOM 1431 C CA . TRP A 1 186 ? -2.786 3.055 5.817 1.00 91.25 186 TRP A CA 1
ATOM 1432 C C . TRP A 1 186 ? -2.131 1.875 5.109 1.00 91.25 186 TRP A C 1
ATOM 1434 O O . TRP A 1 186 ? -1.329 1.142 5.693 1.00 91.25 186 TRP A O 1
ATOM 1444 N N . PHE A 1 187 ? -2.473 1.678 3.844 1.00 88.12 187 PHE A N 1
ATOM 1445 C CA . PHE A 1 187 ? -1.867 0.651 3.009 1.00 88.12 187 PHE A CA 1
ATOM 1446 C C . PHE A 1 187 ? -0.622 1.211 2.331 1.00 88.12 187 PHE A C 1
ATOM 1448 O O . PHE A 1 187 ? -0.605 2.370 1.924 1.00 88.12 187 PHE A O 1
ATOM 1455 N N . HIS A 1 188 ? 0.391 0.370 2.119 1.00 80.25 188 HIS A N 1
ATOM 1456 C CA . HIS A 1 188 ? 1.604 0.770 1.393 1.00 80.25 188 HIS A CA 1
ATOM 1457 C C . HIS A 1 188 ? 1.348 1.229 -0.051 1.00 80.25 188 HIS A C 1
ATOM 1459 O O . HIS A 1 188 ? 2.221 1.840 -0.651 1.00 80.25 188 HIS A O 1
ATOM 1465 N N . THR A 1 189 ? 0.150 0.990 -0.588 1.00 77.62 189 THR A N 1
ATOM 1466 C CA . THR A 1 189 ? -0.310 1.536 -1.869 1.00 77.62 189 THR A CA 1
ATOM 1467 C C . THR A 1 189 ? -0.664 3.028 -1.804 1.00 77.62 189 THR A C 1
ATOM 1469 O O . THR A 1 189 ? -0.897 3.642 -2.836 1.00 77.62 189 THR A O 1
ATOM 1472 N N . GLY A 1 190 ? -0.717 3.636 -0.612 1.00 84.62 190 GLY A N 1
ATOM 1473 C CA . GLY A 1 190 ? -1.204 5.002 -0.393 1.00 84.62 190 GLY A CA 1
ATOM 1474 C C . GLY A 1 190 ? -2.711 5.086 -0.124 1.00 84.62 190 GLY A C 1
ATOM 1475 O O . GLY A 1 190 ? -3.230 6.180 0.102 1.00 84.62 190 GLY A O 1
ATOM 1476 N N . CYS A 1 191 ? -3.417 3.951 -0.122 1.00 89.50 191 CYS A N 1
ATOM 1477 C CA . CYS A 1 191 ? -4.831 3.879 0.237 1.00 89.50 191 CYS A CA 1
ATOM 1478 C C . CYS A 1 191 ? -5.023 4.118 1.745 1.00 89.50 191 CYS A C 1
ATOM 1480 O O . CYS A 1 191 ? -4.287 3.575 2.573 1.00 89.50 191 CYS A O 1
ATOM 1482 N N . CYS A 1 192 ? -6.013 4.939 2.095 1.00 92.31 192 CYS A N 1
ATOM 1483 C CA . CYS A 1 192 ? -6.302 5.348 3.466 1.00 92.31 192 CYS A CA 1
ATOM 1484 C C . CYS A 1 192 ? -7.707 4.898 3.877 1.00 92.31 192 CYS A C 1
ATOM 1486 O O . CYS A 1 192 ? -8.688 5.269 3.229 1.00 92.31 192 CYS A O 1
ATOM 1488 N N . GLU A 1 193 ? -7.787 4.136 4.964 1.00 93.12 193 GLU A N 1
ATOM 1489 C CA . GLU A 1 193 ? -9.019 3.647 5.578 1.00 93.12 193 GLU A CA 1
ATOM 1490 C C . GLU A 1 193 ? -9.187 4.275 6.965 1.00 93.12 193 GLU A C 1
ATOM 1492 O O . GLU A 1 193 ? -8.368 4.080 7.866 1.00 93.12 193 GLU A O 1
ATOM 1497 N N . CYS A 1 194 ? -10.276 5.010 7.154 1.00 93.62 194 CYS A N 1
ATOM 1498 C CA . CYS A 1 194 ? -10.695 5.519 8.450 1.00 93.62 194 CYS A CA 1
ATOM 1499 C C . CYS A 1 194 ? -11.668 4.534 9.101 1.00 93.62 194 CYS A C 1
ATOM 1501 O O . CYS A 1 194 ? -12.651 4.122 8.482 1.00 93.62 194 CYS A O 1
ATOM 1503 N N . VAL A 1 195 ? -11.408 4.180 10.357 1.00 92.88 195 VAL A N 1
ATOM 1504 C CA . VAL A 1 195 ? -12.106 3.108 11.069 1.00 92.88 195 VAL A CA 1
ATOM 1505 C C . VAL A 1 195 ? -12.937 3.695 12.208 1.00 92.88 195 VAL A C 1
ATOM 1507 O O . VAL A 1 195 ? -12.430 4.468 13.025 1.00 92.88 195 VAL A O 1
ATOM 1510 N N . GLY A 1 196 ? -14.217 3.325 12.262 1.00 90.19 196 GLY A N 1
ATOM 1511 C CA . GLY A 1 196 ? -15.117 3.705 13.347 1.00 90.19 196 GLY A CA 1
ATOM 1512 C C . GLY A 1 196 ? -14.882 2.913 14.639 1.00 90.19 196 GLY A C 1
ATOM 1513 O O . GLY A 1 196 ? -14.269 1.846 14.645 1.00 90.19 196 GLY A O 1
ATOM 1514 N N . GLN A 1 197 ? -15.441 3.409 15.745 1.00 86.50 197 GLN A N 1
ATOM 1515 C CA . GLN A 1 197 ? -15.253 2.842 17.092 1.00 86.50 197 GLN A CA 1
ATOM 1516 C C . GLN A 1 197 ? -15.738 1.394 17.268 1.00 86.50 197 GLN A C 1
ATOM 1518 O O . GLN A 1 197 ? -15.265 0.677 18.143 1.00 86.50 197 GLN A O 1
ATOM 1523 N N . ASN A 1 198 ? -16.667 0.964 16.419 1.00 85.06 198 ASN A N 1
ATOM 1524 C CA . ASN A 1 198 ? -17.371 -0.311 16.526 1.00 85.06 198 ASN A CA 1
ATOM 1525 C C . ASN A 1 198 ? -16.634 -1.485 15.857 1.00 85.06 198 ASN A C 1
ATOM 1527 O O . ASN A 1 198 ? -17.153 -2.600 15.806 1.00 85.06 198 ASN A O 1
ATOM 1531 N N . CYS A 1 199 ? -15.448 -1.236 15.304 1.00 84.62 199 CYS A N 1
ATOM 1532 C CA . CYS A 1 199 ? -14.699 -2.194 14.503 1.00 84.62 199 CYS A CA 1
ATOM 1533 C C . CYS A 1 199 ? -13.659 -2.964 15.328 1.00 84.62 199 CYS A C 1
ATOM 1535 O O . CYS A 1 199 ? -12.866 -2.374 16.060 1.00 84.62 199 CYS A O 1
ATOM 1537 N N . ILE A 1 200 ? -13.612 -4.286 15.145 1.00 79.62 200 ILE A N 1
ATOM 1538 C CA . ILE A 1 200 ? -12.566 -5.163 15.693 1.00 79.62 200 ILE A CA 1
ATOM 1539 C C . ILE A 1 200 ? -11.382 -5.192 14.708 1.00 79.62 200 ILE A C 1
ATOM 1541 O O . ILE A 1 200 ? -11.582 -5.120 13.498 1.00 79.62 200 ILE A O 1
ATOM 1545 N N . ASP A 1 201 ? -10.147 -5.270 15.214 1.00 72.12 201 ASP A N 1
ATOM 1546 C CA . ASP A 1 201 ? -8.913 -5.430 14.419 1.00 72.12 201 ASP A CA 1
ATOM 1547 C C . ASP A 1 201 ? -8.659 -4.368 13.328 1.00 72.12 201 ASP A C 1
ATOM 1549 O O . ASP A 1 201 ? -7.961 -4.632 12.346 1.00 72.12 201 ASP A O 1
ATOM 1553 N N . PHE A 1 202 ? -9.135 -3.136 13.537 1.00 80.19 202 PHE A N 1
ATOM 1554 C CA . PHE A 1 202 ? -8.890 -1.986 12.656 1.00 80.19 202 PHE A CA 1
ATOM 1555 C C . PHE A 1 202 ? -9.467 -2.136 11.235 1.00 80.19 202 PHE A C 1
ATOM 1557 O O . PHE A 1 202 ? -8.782 -1.834 10.258 1.00 80.19 202 PHE A O 1
ATOM 1564 N N . GLY A 1 203 ? -10.707 -2.612 11.109 1.00 80.81 203 GLY A N 1
ATOM 1565 C CA . GLY A 1 203 ? -11.443 -2.577 9.839 1.00 80.81 203 GLY A CA 1
ATOM 1566 C C . GLY A 1 203 ? -11.062 -3.683 8.848 1.00 80.81 203 GLY A C 1
ATOM 1567 O O . GLY A 1 203 ? -10.763 -4.814 9.237 1.00 80.81 203 GLY A O 1
ATOM 1568 N N . ILE A 1 204 ? -11.123 -3.375 7.552 1.00 81.25 204 ILE A N 1
ATOM 1569 C CA . ILE A 1 204 ? -10.939 -4.323 6.447 1.00 81.25 204 ILE A CA 1
ATOM 1570 C C . ILE A 1 204 ? -9.442 -4.473 6.131 1.00 81.25 204 ILE A C 1
ATOM 1572 O O . ILE A 1 204 ? -8.675 -3.519 6.100 1.00 81.25 204 ILE A O 1
ATOM 1576 N N . ARG A 1 205 ? -8.984 -5.705 5.877 1.00 77.75 205 ARG A N 1
ATOM 1577 C CA . ARG A 1 205 ? -7.558 -5.996 5.601 1.00 77.75 205 ARG A CA 1
ATOM 1578 C C . ARG A 1 205 ? -7.139 -5.769 4.146 1.00 77.75 205 ARG A C 1
ATOM 1580 O O . ARG A 1 205 ? -5.969 -5.946 3.821 1.00 77.75 205 ARG A O 1
ATOM 1587 N N . GLU A 1 206 ? -8.079 -5.399 3.290 1.00 80.75 206 GLU A N 1
ATOM 1588 C CA . GLU A 1 206 ? -7.912 -5.206 1.851 1.00 80.75 206 GLU A CA 1
ATOM 1589 C C . GLU A 1 206 ? -8.097 -3.727 1.492 1.00 80.75 206 GLU A C 1
ATOM 1591 O O . GLU A 1 206 ? -8.979 -3.055 2.027 1.00 80.75 206 GLU A O 1
ATOM 1596 N N . SER A 1 207 ? -7.268 -3.215 0.581 1.00 81.94 207 SER A N 1
ATOM 1597 C CA . SER A 1 207 ? -7.370 -1.837 0.098 1.00 81.94 207 SER A CA 1
ATOM 1598 C C . SER A 1 207 ? -8.463 -1.721 -0.967 1.00 81.94 207 SER A C 1
ATOM 1600 O O . SER A 1 207 ? -8.328 -2.312 -2.037 1.00 81.94 207 SER A O 1
ATOM 1602 N N . LEU A 1 208 ? -9.507 -0.931 -0.702 1.00 84.75 208 LEU A N 1
ATOM 1603 C CA . LEU A 1 208 ? -10.644 -0.716 -1.614 1.00 84.75 208 LEU A CA 1
ATOM 1604 C C . LEU A 1 208 ? -10.635 0.662 -2.310 1.00 84.75 208 LEU A C 1
ATOM 1606 O O . LEU A 1 208 ? -11.636 1.054 -2.906 1.00 84.75 208 LEU A O 1
ATOM 1610 N N . CYS A 1 209 ? -9.538 1.423 -2.225 1.00 84.44 209 CYS A N 1
ATOM 1611 C CA . CYS A 1 209 ? -9.425 2.721 -2.899 1.00 84.44 209 CYS A CA 1
ATOM 1612 C C . CYS A 1 209 ? -9.335 2.566 -4.430 1.00 84.44 209 CYS A C 1
ATOM 1614 O O . CYS A 1 209 ? -8.671 1.652 -4.920 1.00 84.44 209 CYS A O 1
ATOM 1616 N N . GLU A 1 210 ? -9.943 3.491 -5.179 1.00 71.94 210 GLU A N 1
ATOM 1617 C CA . GLU A 1 210 ? -9.765 3.594 -6.635 1.00 71.94 210 GLU A CA 1
ATOM 1618 C C . GLU A 1 210 ? -8.350 4.126 -6.955 1.00 71.94 210 GLU A C 1
ATOM 1620 O O . GLU A 1 210 ? -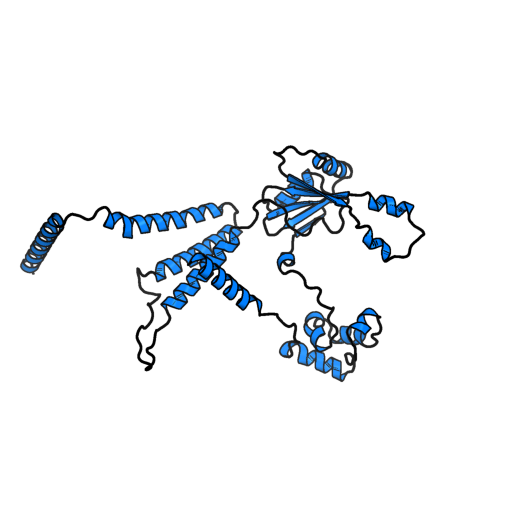7.947 5.167 -6.444 1.00 71.94 210 GLU A O 1
ATOM 1625 N N . GLU A 1 211 ? -7.594 3.388 -7.779 1.00 66.12 211 GLU A N 1
ATOM 1626 C CA . GLU A 1 211 ? -6.313 3.794 -8.401 1.00 66.12 211 GLU A CA 1
ATOM 1627 C C . GLU A 1 211 ? -5.183 4.263 -7.461 1.00 66.12 211 GLU A C 1
ATOM 1629 O O . GLU A 1 211 ? -4.572 5.316 -7.648 1.00 66.12 211 GLU A O 1
ATOM 1634 N N . CYS A 1 212 ? -4.802 3.430 -6.492 1.00 70.38 212 CYS A N 1
ATOM 1635 C CA . CYS A 1 212 ? -3.558 3.617 -5.743 1.00 70.38 212 CYS A CA 1
ATOM 1636 C C . CYS A 1 212 ? -2.585 2.455 -6.021 1.00 70.38 212 CYS A C 1
ATOM 1638 O O . CYS A 1 212 ? -2.810 1.350 -5.532 1.00 70.38 212 CYS A O 1
ATOM 1640 N N . GLY A 1 213 ? -1.502 2.695 -6.784 1.00 61.31 213 GLY A N 1
ATOM 1641 C CA . GLY A 1 213 ? -0.332 1.794 -6.814 1.00 61.31 213 GLY A CA 1
ATOM 1642 C C . GLY A 1 213 ? 0.151 1.189 -8.146 1.00 61.31 213 GLY A C 1
ATOM 1643 O O . GLY A 1 213 ? 0.972 0.283 -8.094 1.00 61.31 213 GLY A O 1
ATOM 1644 N N . GLU A 1 214 ? -0.262 1.651 -9.331 1.00 55.50 214 GLU A N 1
ATOM 1645 C CA . GLU A 1 214 ? 0.146 0.988 -10.598 1.00 55.50 214 GLU A CA 1
ATOM 1646 C C . GLU A 1 214 ? 1.536 1.376 -11.155 1.00 55.50 214 GLU A C 1
ATOM 1648 O O . GLU A 1 214 ? 2.037 0.734 -12.079 1.00 55.50 214 GLU A O 1
ATOM 1653 N N . LEU A 1 215 ? 2.197 2.412 -10.626 1.00 55.56 215 LEU A N 1
ATOM 1654 C CA . LEU A 1 215 ? 3.425 2.945 -11.244 1.00 55.56 215 LEU A CA 1
ATOM 1655 C C . LEU A 1 215 ? 4.708 2.163 -10.896 1.00 55.56 215 LEU A C 1
ATOM 1657 O O . LEU A 1 215 ? 5.632 2.144 -11.706 1.00 55.56 215 LEU A O 1
ATOM 1661 N N . GLU A 1 216 ? 4.774 1.478 -9.749 1.00 56.97 216 GLU A N 1
ATOM 1662 C CA . GLU A 1 216 ? 5.985 0.742 -9.330 1.00 56.97 216 GLU A CA 1
ATOM 1663 C C . GLU A 1 216 ? 6.181 -0.581 -10.096 1.00 56.97 216 GLU A C 1
ATOM 1665 O O . GLU A 1 216 ? 7.313 -1.018 -10.324 1.00 56.97 216 GLU A O 1
ATOM 1670 N N . GLU A 1 217 ? 5.097 -1.217 -10.550 1.00 63.75 217 GLU A N 1
ATOM 1671 C CA . GLU A 1 217 ? 5.183 -2.498 -11.265 1.00 63.75 217 GLU A CA 1
ATOM 1672 C C . GLU A 1 217 ? 5.773 -2.336 -12.675 1.00 63.75 217 GLU A C 1
ATOM 1674 O O . GLU A 1 217 ? 6.559 -3.175 -13.129 1.00 63.75 217 GLU A O 1
ATOM 1679 N N . LEU A 1 218 ? 5.467 -1.225 -13.356 1.00 65.81 218 LEU A N 1
ATOM 1680 C CA . LEU A 1 218 ? 5.973 -0.939 -14.701 1.00 65.81 218 LEU A CA 1
ATOM 1681 C C . LEU A 1 218 ? 7.497 -0.720 -14.707 1.00 65.81 218 LEU A C 1
ATOM 1683 O O . LEU A 1 218 ? 8.190 -1.156 -15.631 1.00 65.81 218 LEU A O 1
ATOM 1687 N N . GLU A 1 219 ? 8.035 -0.085 -13.663 1.00 65.69 219 GLU A N 1
ATOM 1688 C CA . GLU A 1 219 ? 9.471 0.181 -13.524 1.00 65.69 219 GLU A CA 1
ATOM 1689 C C . GLU A 1 219 ? 10.276 -1.110 -13.386 1.00 65.69 219 GLU A C 1
ATOM 1691 O O . GLU A 1 219 ? 11.275 -1.300 -14.088 1.00 65.69 219 GLU A O 1
ATOM 1696 N N . MET A 1 220 ? 9.809 -2.037 -12.544 1.00 71.75 220 MET A N 1
ATOM 1697 C CA . MET A 1 220 ? 10.458 -3.339 -12.383 1.00 71.75 220 MET A CA 1
ATOM 1698 C C . MET A 1 220 ? 10.479 -4.122 -13.699 1.00 71.75 220 MET A C 1
ATOM 1700 O O . MET A 1 220 ? 11.499 -4.720 -14.050 1.00 71.75 220 MET A O 1
ATOM 1704 N N . ILE A 1 221 ? 9.389 -4.081 -14.472 1.00 75.69 221 ILE A N 1
ATOM 1705 C CA . ILE A 1 221 ? 9.303 -4.757 -15.772 1.00 75.69 221 ILE A CA 1
ATOM 1706 C C . ILE A 1 221 ? 10.313 -4.168 -16.762 1.00 75.69 221 ILE A C 1
ATOM 1708 O O . ILE A 1 221 ? 11.017 -4.921 -17.442 1.00 75.69 221 ILE A O 1
ATOM 1712 N N . ILE A 1 222 ? 10.432 -2.840 -16.834 1.00 74.12 222 ILE A N 1
ATOM 1713 C CA . ILE A 1 222 ? 11.361 -2.164 -17.750 1.00 74.12 222 ILE A CA 1
ATOM 1714 C C . ILE A 1 222 ? 12.814 -2.482 -17.387 1.00 74.12 222 ILE A C 1
ATOM 1716 O O . ILE A 1 222 ? 13.597 -2.839 -18.271 1.00 74.12 222 ILE A O 1
ATOM 1720 N N . GLN A 1 223 ? 13.167 -2.441 -16.100 1.00 78.06 223 GLN A N 1
ATOM 1721 C CA . GLN A 1 223 ? 14.518 -2.768 -15.635 1.00 78.06 223 GLN A CA 1
ATOM 1722 C C . GLN A 1 223 ? 14.890 -4.225 -15.941 1.00 78.06 223 GLN A C 1
ATOM 1724 O O . GLN A 1 223 ? 15.961 -4.495 -16.492 1.00 78.06 223 GLN A O 1
ATOM 1729 N N . ILE A 1 224 ? 13.993 -5.170 -15.641 1.00 83.69 224 ILE A N 1
ATOM 1730 C CA . ILE A 1 224 ? 14.216 -6.598 -15.898 1.00 83.69 224 ILE A CA 1
ATOM 1731 C C . ILE A 1 224 ? 14.346 -6.861 -17.401 1.00 83.69 224 ILE A C 1
ATOM 1733 O O . ILE A 1 224 ? 15.266 -7.566 -17.822 1.00 83.69 224 ILE A O 1
ATOM 1737 N N . THR A 1 225 ? 13.475 -6.265 -18.218 1.00 79.31 225 THR A N 1
ATOM 1738 C CA . THR A 1 225 ? 13.487 -6.453 -19.675 1.00 79.31 225 THR A CA 1
ATOM 1739 C C . THR A 1 225 ? 14.763 -5.883 -20.296 1.00 79.31 225 THR A C 1
ATOM 1741 O O . THR A 1 225 ? 15.410 -6.562 -21.095 1.00 79.31 225 THR A O 1
ATOM 1744 N N . ALA A 1 226 ? 15.192 -4.685 -19.885 1.00 82.06 226 ALA A N 1
ATOM 1745 C CA . ALA A 1 226 ? 16.431 -4.073 -20.366 1.00 82.06 226 ALA A CA 1
ATOM 1746 C C . ALA A 1 226 ? 17.673 -4.897 -19.981 1.00 82.06 226 ALA A C 1
ATOM 1748 O O . ALA A 1 226 ? 18.555 -5.130 -20.812 1.00 82.06 226 ALA A O 1
ATOM 1749 N N . LEU A 1 227 ? 17.726 -5.412 -18.747 1.00 84.00 227 LEU A N 1
ATOM 1750 C CA . LEU A 1 227 ? 18.812 -6.280 -18.284 1.00 84.00 227 LEU A CA 1
ATOM 1751 C C . LEU A 1 227 ? 18.857 -7.608 -19.046 1.00 84.00 227 LEU A C 1
ATOM 1753 O O . LEU A 1 227 ? 19.930 -8.048 -19.461 1.00 84.00 227 LEU A O 1
ATOM 1757 N N . GLN A 1 228 ? 17.710 -8.255 -19.247 1.00 84.56 228 GLN A N 1
ATOM 1758 C CA . GLN A 1 228 ? 17.635 -9.509 -19.997 1.00 84.56 228 GLN A CA 1
ATOM 1759 C C . GLN A 1 228 ? 18.031 -9.316 -21.462 1.00 84.56 228 GLN A C 1
ATOM 1761 O O . GLN A 1 228 ? 18.761 -10.143 -22.009 1.00 84.56 228 GLN A O 1
ATOM 1766 N N . PHE A 1 229 ? 17.620 -8.204 -22.068 1.00 83.00 229 PHE A N 1
ATOM 1767 C CA . PHE A 1 229 ? 17.987 -7.858 -23.433 1.00 83.00 229 PHE A CA 1
ATOM 1768 C C . PHE A 1 229 ? 19.499 -7.629 -23.588 1.00 83.00 229 PHE A C 1
ATOM 1770 O O . PHE A 1 229 ? 20.115 -8.223 -24.471 1.00 83.00 229 PHE A O 1
ATOM 1777 N N . MET A 1 230 ? 20.145 -6.886 -22.681 1.00 82.25 230 MET A N 1
ATOM 1778 C CA . MET A 1 230 ? 21.611 -6.737 -22.700 1.00 82.25 230 MET A CA 1
ATOM 1779 C C . MET A 1 230 ? 22.337 -8.073 -22.497 1.00 82.25 230 MET A C 1
ATOM 1781 O O . MET A 1 230 ? 23.343 -8.340 -23.153 1.00 82.25 230 MET A O 1
ATOM 1785 N N . ARG A 1 231 ? 21.813 -8.950 -21.629 1.00 83.69 231 ARG A N 1
ATOM 1786 C CA . ARG A 1 231 ? 22.359 -10.305 -21.445 1.00 83.69 231 ARG A CA 1
ATOM 1787 C C . ARG A 1 231 ? 22.177 -11.183 -22.676 1.00 83.69 231 ARG A C 1
ATOM 1789 O O . ARG A 1 231 ? 22.970 -12.097 -22.861 1.00 83.69 231 ARG A O 1
ATOM 1796 N N . TYR A 1 232 ? 21.140 -10.957 -23.476 1.00 84.88 232 TYR A N 1
ATOM 1797 C CA . TYR A 1 232 ? 20.941 -11.657 -24.740 1.00 84.88 232 TYR A CA 1
ATOM 1798 C C . TYR A 1 232 ? 21.938 -11.177 -25.799 1.00 84.88 232 TYR A C 1
ATOM 1800 O O . TYR A 1 232 ? 22.593 -12.006 -26.419 1.00 84.88 232 TYR A O 1
ATOM 1808 N N . LEU A 1 233 ? 22.124 -9.860 -25.939 1.00 81.69 233 LEU A N 1
ATOM 1809 C CA . LEU A 1 233 ? 23.060 -9.282 -26.910 1.00 81.69 233 LEU A CA 1
ATOM 1810 C C . LEU A 1 233 ? 24.525 -9.655 -26.647 1.00 81.69 233 LEU A C 1
ATOM 1812 O O . LEU A 1 233 ? 25.298 -9.776 -27.589 1.00 81.69 233 LEU A O 1
ATOM 1816 N N . ALA A 1 234 ? 24.903 -9.857 -25.385 1.00 84.56 234 ALA A N 1
ATOM 1817 C CA . ALA A 1 234 ? 26.266 -10.226 -25.007 1.00 84.56 234 ALA A CA 1
ATOM 1818 C C . ALA A 1 234 ? 26.574 -11.732 -25.134 1.00 84.56 234 ALA A C 1
ATOM 1820 O O . ALA A 1 234 ? 27.698 -12.145 -24.850 1.00 84.56 234 ALA A O 1
ATOM 1821 N N . LYS A 1 235 ? 25.594 -12.581 -25.487 1.00 83.25 235 LYS A N 1
ATOM 1822 C CA . LYS A 1 235 ? 25.824 -14.028 -25.600 1.00 83.25 235 LYS A CA 1
ATOM 1823 C C . LYS A 1 235 ? 26.463 -14.373 -26.950 1.00 83.25 235 LYS A C 1
ATOM 1825 O O . LYS A 1 235 ? 25.877 -14.043 -27.978 1.00 83.25 235 LYS A O 1
ATOM 1830 N N . PRO A 1 236 ? 27.591 -15.103 -26.962 1.00 84.19 236 PRO A N 1
ATOM 1831 C CA . PRO A 1 236 ? 28.146 -15.640 -28.196 1.00 84.19 236 PRO A CA 1
ATOM 1832 C C . PRO A 1 236 ? 27.276 -16.783 -28.740 1.00 84.19 236 PRO A C 1
ATOM 1834 O O . PRO A 1 236 ? 26.743 -17.597 -27.979 1.00 84.19 236 PRO A O 1
ATOM 1837 N N . VAL A 1 237 ? 27.160 -16.863 -30.064 1.00 82.38 237 VAL A N 1
ATOM 1838 C CA . VAL A 1 237 ? 26.460 -17.926 -30.793 1.00 82.38 237 VAL A CA 1
ATOM 1839 C C . VAL A 1 237 ? 27.496 -18.835 -31.441 1.00 82.38 237 VAL A C 1
ATOM 1841 O O . VAL A 1 237 ? 28.369 -18.381 -32.184 1.00 82.38 237 VAL A O 1
ATOM 1844 N N . TYR A 1 238 ? 27.389 -20.135 -31.177 1.00 87.19 238 TYR A N 1
ATOM 1845 C CA . TYR A 1 238 ? 28.264 -21.160 -31.740 1.00 87.19 238 TYR A CA 1
ATOM 1846 C C . TYR A 1 238 ? 27.492 -22.038 -32.726 1.00 87.19 238 TYR A C 1
ATOM 1848 O O . TYR A 1 238 ? 26.301 -22.283 -32.555 1.00 87.19 238 TYR A O 1
ATOM 1856 N N . SER A 1 239 ? 28.193 -22.514 -33.749 1.00 84.31 239 SER A N 1
ATOM 1857 C CA . SER A 1 239 ? 27.733 -23.568 -34.652 1.00 84.31 239 SER A CA 1
ATOM 1858 C C . SER A 1 239 ? 27.741 -24.925 -33.939 1.00 84.31 239 SER A C 1
ATOM 1860 O O . SER A 1 239 ? 28.535 -25.127 -33.018 1.00 84.31 239 SER A O 1
ATOM 1862 N N . ASP A 1 240 ? 26.954 -25.892 -34.417 1.00 86.62 240 ASP A N 1
ATOM 1863 C CA . ASP A 1 240 ? 26.897 -27.269 -33.890 1.00 86.62 240 ASP A CA 1
ATOM 1864 C C . ASP A 1 240 ? 28.263 -27.986 -33.921 1.00 86.62 240 ASP A C 1
ATOM 1866 O O . ASP A 1 240 ? 28.514 -28.932 -33.179 1.00 86.62 240 ASP A O 1
ATOM 1870 N N . THR A 1 241 ? 29.183 -27.502 -34.760 1.00 87.25 241 THR A N 1
ATOM 1871 C CA . THR A 1 241 ? 30.572 -27.973 -34.872 1.00 87.25 241 THR A CA 1
ATOM 1872 C C . THR A 1 241 ? 31.534 -27.301 -33.880 1.00 87.25 241 THR A C 1
ATOM 1874 O O . THR A 1 241 ? 32.738 -27.533 -33.948 1.00 87.25 241 THR A O 1
ATOM 1877 N N . GLY A 1 242 ? 31.045 -26.418 -33.004 1.00 83.06 242 GLY A N 1
ATOM 1878 C CA . GLY A 1 242 ? 31.847 -25.670 -32.028 1.00 83.06 242 GLY A CA 1
ATOM 1879 C C . GLY A 1 242 ? 32.573 -24.435 -32.582 1.00 83.06 242 GLY A C 1
ATOM 1880 O O . GLY A 1 242 ? 33.333 -23.798 -31.856 1.00 83.06 242 GLY A O 1
ATOM 1881 N N . HIS A 1 243 ? 32.352 -24.064 -33.848 1.00 81.12 243 HIS A N 1
ATOM 1882 C CA . HIS A 1 243 ? 32.908 -22.834 -34.424 1.00 81.12 243 HIS A CA 1
ATOM 1883 C C . HIS A 1 243 ? 32.079 -21.610 -34.008 1.00 81.12 243 HIS A C 1
ATOM 1885 O O . HIS A 1 243 ? 30.852 -21.656 -34.045 1.00 81.12 243 HIS A O 1
ATOM 1891 N N . LEU A 1 244 ? 32.743 -20.516 -33.621 1.00 85.38 244 LEU A N 1
ATOM 1892 C CA . LEU A 1 244 ? 32.088 -19.255 -33.258 1.00 85.38 244 LEU A CA 1
ATOM 1893 C C . LEU A 1 244 ? 31.425 -18.634 -34.499 1.00 85.38 244 LEU A C 1
ATOM 1895 O O . LEU A 1 244 ? 32.109 -18.363 -35.485 1.00 85.38 244 LEU A O 1
ATOM 1899 N N . LEU A 1 245 ? 30.112 -18.412 -34.440 1.00 81.19 245 LEU A N 1
ATOM 1900 C CA . LEU A 1 245 ? 29.343 -17.725 -35.483 1.00 81.19 245 LEU A CA 1
ATOM 1901 C C . LEU A 1 245 ? 29.186 -16.236 -35.160 1.00 81.19 245 LEU A C 1
ATOM 1903 O O . LEU A 1 245 ? 29.354 -15.400 -36.041 1.00 81.19 245 LEU A O 1
ATOM 1907 N N . ASP A 1 246 ? 28.904 -15.918 -33.896 1.00 83.56 246 ASP A N 1
ATOM 1908 C CA . ASP A 1 246 ? 28.771 -14.553 -33.386 1.00 83.56 246 ASP A CA 1
ATOM 1909 C C . ASP A 1 246 ? 29.416 -14.464 -31.995 1.00 83.56 246 ASP A C 1
ATOM 1911 O O . ASP A 1 246 ? 29.225 -15.344 -31.157 1.00 83.56 246 ASP A O 1
ATOM 1915 N N . GLY A 1 247 ? 30.209 -13.422 -31.750 1.00 78.81 247 GLY A N 1
ATOM 1916 C CA . GLY A 1 247 ? 30.851 -13.168 -30.456 1.00 78.81 247 GLY A CA 1
ATOM 1917 C C . GLY A 1 247 ? 29.936 -12.478 -29.443 1.00 78.81 247 GLY A C 1
ATOM 1918 O O . GLY A 1 247 ? 30.304 -12.377 -28.273 1.00 78.81 247 GLY A O 1
ATOM 1919 N N . GLY A 1 248 ? 28.755 -12.033 -29.882 1.00 80.56 248 GLY A N 1
ATOM 1920 C CA . GLY A 1 248 ? 27.921 -11.101 -29.138 1.00 80.56 248 GLY A CA 1
ATOM 1921 C C . GLY A 1 248 ? 28.354 -9.653 -29.381 1.00 80.56 248 GLY A C 1
ATOM 1922 O O . GLY A 1 248 ? 29.478 -9.362 -29.798 1.00 80.56 248 GLY A O 1
ATOM 1923 N N . VAL A 1 249 ? 27.437 -8.724 -29.129 1.00 79.69 249 VAL A N 1
ATOM 1924 C CA . VAL A 1 249 ? 27.665 -7.287 -29.306 1.00 79.69 249 VAL A CA 1
ATOM 1925 C C . VAL A 1 249 ? 28.419 -6.739 -28.099 1.00 79.69 249 VAL A C 1
ATOM 1927 O O . VAL A 1 249 ? 28.005 -6.943 -26.955 1.00 79.69 249 VAL A O 1
ATOM 1930 N N . ASP A 1 250 ? 29.500 -6.000 -28.354 1.00 79.19 250 ASP A N 1
ATOM 1931 C CA . ASP A 1 250 ? 30.224 -5.289 -27.303 1.00 79.19 250 ASP A CA 1
ATOM 1932 C C . ASP A 1 250 ? 29.310 -4.237 -26.662 1.00 79.19 250 ASP A C 1
ATOM 1934 O O . ASP A 1 250 ? 28.901 -3.250 -27.280 1.00 79.19 250 ASP A O 1
ATOM 1938 N N . LEU A 1 251 ? 28.983 -4.456 -25.390 1.00 78.88 251 LEU A N 1
ATOM 1939 C CA . LEU A 1 251 ? 28.123 -3.562 -24.630 1.00 78.88 251 LEU A CA 1
ATOM 1940 C C . LEU A 1 251 ? 28.771 -2.191 -24.404 1.00 78.88 251 LEU A C 1
ATOM 1942 O O . LEU A 1 251 ? 28.050 -1.258 -24.054 1.00 78.88 251 LEU A O 1
ATOM 1946 N N . ASN A 1 252 ? 30.088 -2.054 -24.572 1.00 79.81 252 ASN A N 1
ATOM 1947 C CA . ASN A 1 252 ? 30.829 -0.812 -24.363 1.00 79.81 252 ASN A CA 1
ATOM 1948 C C . ASN A 1 252 ? 31.079 0.000 -25.643 1.00 79.81 252 ASN A C 1
ATOM 1950 O O . ASN A 1 252 ? 31.798 0.995 -25.599 1.00 79.81 252 ASN A O 1
ATOM 1954 N N . LEU A 1 253 ? 30.484 -0.409 -26.765 1.00 80.38 253 LEU A N 1
ATOM 1955 C CA . LEU A 1 253 ? 30.580 0.303 -28.034 1.00 80.38 253 LEU A CA 1
ATOM 1956 C C . LEU A 1 253 ? 29.785 1.625 -28.000 1.00 80.38 253 LEU A C 1
ATOM 1958 O O . LEU A 1 253 ? 28.577 1.616 -27.751 1.00 80.38 253 LEU A O 1
ATOM 1962 N N . GLU A 1 254 ? 30.451 2.746 -28.290 1.00 75.81 254 GLU A N 1
ATOM 1963 C CA . GLU A 1 254 ? 29.832 4.081 -28.367 1.00 75.81 254 GLU A CA 1
ATOM 1964 C C . GLU A 1 254 ? 28.829 4.165 -29.536 1.00 75.81 254 GLU A C 1
ATOM 1966 O O . GLU A 1 254 ? 29.157 3.821 -30.675 1.00 75.81 254 GLU A O 1
ATOM 1971 N N . GLY A 1 255 ? 27.595 4.614 -29.266 1.00 70.69 255 GLY A N 1
ATOM 1972 C CA . GLY A 1 255 ? 26.526 4.754 -30.261 1.00 70.69 255 GLY A CA 1
ATOM 1973 C C . GLY A 1 255 ? 25.720 3.480 -30.556 1.00 70.69 255 GLY A C 1
ATOM 1974 O O . GLY A 1 255 ? 24.926 3.464 -31.501 1.00 70.69 255 GLY A O 1
ATOM 1975 N N . GLY A 1 256 ? 25.913 2.408 -29.781 1.00 76.56 256 GLY A N 1
ATOM 1976 C CA . GLY A 1 256 ? 25.189 1.141 -29.923 1.00 76.56 256 GLY A CA 1
ATOM 1977 C C . GLY A 1 256 ? 23.811 1.116 -29.246 1.00 76.56 256 GLY A C 1
ATOM 1978 O O . GLY A 1 256 ? 23.486 1.935 -28.391 1.00 76.56 256 GLY A O 1
ATOM 1979 N N . ILE A 1 257 ? 22.993 0.106 -29.571 1.00 78.00 257 ILE A N 1
ATOM 1980 C CA . ILE A 1 257 ? 21.684 -0.126 -28.917 1.00 78.00 257 ILE A CA 1
ATOM 1981 C C . ILE A 1 257 ? 21.855 -0.377 -27.401 1.00 78.00 257 ILE A C 1
ATOM 1983 O O . ILE A 1 257 ? 20.972 -0.057 -26.607 1.00 78.00 257 ILE A O 1
ATOM 1987 N N . SER A 1 258 ? 23.017 -0.895 -26.994 1.00 76.50 258 SER A N 1
ATOM 1988 C CA . SER A 1 258 ? 23.401 -1.120 -25.597 1.00 76.50 258 SER A CA 1
ATOM 1989 C C . SER A 1 258 ? 23.498 0.163 -24.767 1.00 76.50 258 SER A C 1
ATOM 1991 O O . SER A 1 258 ? 23.211 0.113 -23.573 1.00 76.50 258 SER A O 1
ATOM 1993 N N . GLU A 1 259 ? 23.863 1.300 -25.366 1.00 82.00 259 GLU A N 1
ATOM 1994 C CA . GLU A 1 259 ? 23.941 2.600 -24.684 1.00 82.00 259 GLU A CA 1
ATOM 1995 C C . GLU A 1 259 ? 22.553 3.037 -24.206 1.00 82.00 259 GLU A C 1
ATOM 1997 O O . GLU A 1 259 ? 22.352 3.292 -23.022 1.00 82.00 259 GLU A O 1
ATOM 2002 N N . TYR A 1 260 ? 21.549 2.947 -25.082 1.00 77.94 260 TYR A N 1
ATOM 2003 C CA . TYR A 1 260 ? 20.164 3.274 -24.738 1.00 77.94 260 TYR A CA 1
ATOM 2004 C C . TYR A 1 260 ? 19.585 2.362 -23.649 1.00 77.94 260 TYR A C 1
ATOM 2006 O O . TYR A 1 260 ? 18.805 2.815 -22.814 1.00 77.94 260 TYR A O 1
ATOM 2014 N N . CYS A 1 261 ? 19.960 1.078 -23.625 1.00 79.81 261 CYS A N 1
ATOM 2015 C CA . CYS A 1 261 ? 19.538 0.168 -22.558 1.00 79.81 261 CYS A CA 1
ATOM 2016 C C . CYS A 1 261 ? 20.168 0.530 -21.207 1.00 79.81 261 CYS A C 1
ATOM 2018 O O . CYS A 1 261 ? 19.494 0.442 -20.180 1.00 79.81 261 CYS A O 1
ATOM 2020 N N . LYS A 1 262 ? 21.437 0.956 -21.198 1.00 82.12 262 LYS A N 1
ATOM 2021 C CA . LYS A 1 262 ? 22.113 1.448 -19.990 1.00 82.12 262 LYS A CA 1
ATOM 2022 C C . LYS A 1 262 ? 21.473 2.745 -19.498 1.00 82.12 262 LYS A C 1
ATOM 2024 O O . LYS A 1 262 ? 21.147 2.833 -18.317 1.00 82.12 262 LYS A O 1
ATOM 2029 N N . ASP A 1 263 ? 21.221 3.691 -20.397 1.00 82.94 263 ASP A N 1
ATOM 2030 C CA . ASP A 1 263 ? 20.565 4.961 -20.074 1.00 82.94 263 ASP A CA 1
ATOM 2031 C C . ASP A 1 263 ? 19.159 4.742 -19.516 1.00 82.94 263 ASP A C 1
ATOM 2033 O O . ASP A 1 263 ? 18.790 5.360 -18.521 1.00 82.94 263 ASP A O 1
ATOM 2037 N N . ALA A 1 264 ? 18.396 3.806 -20.088 1.00 76.31 264 ALA A N 1
ATOM 2038 C CA . ALA A 1 264 ? 17.078 3.442 -19.580 1.00 76.31 264 ALA A CA 1
ATOM 2039 C C . ALA A 1 264 ? 17.142 2.887 -18.147 1.00 76.31 264 ALA A C 1
ATOM 2041 O O . ALA A 1 264 ? 16.313 3.253 -17.316 1.00 76.31 264 ALA A O 1
ATOM 2042 N N . ILE A 1 265 ? 18.133 2.046 -17.828 1.00 81.44 265 ILE A N 1
ATOM 2043 C CA . ILE A 1 265 ? 18.318 1.488 -16.476 1.00 81.44 265 ILE A CA 1
ATOM 2044 C C . ILE A 1 265 ? 18.755 2.571 -15.485 1.00 81.44 265 ILE A C 1
ATOM 2046 O O . ILE A 1 265 ? 18.190 2.662 -14.397 1.00 81.44 265 ILE A O 1
ATOM 2050 N N . ILE A 1 266 ? 19.728 3.405 -15.858 1.00 82.12 266 ILE A N 1
ATOM 2051 C CA . ILE A 1 266 ? 20.240 4.488 -15.007 1.00 82.12 266 ILE A CA 1
ATOM 2052 C C . ILE A 1 266 ? 19.139 5.516 -14.734 1.00 82.12 266 ILE A C 1
ATOM 2054 O O . ILE A 1 266 ? 18.926 5.896 -13.584 1.00 82.12 266 ILE A O 1
ATOM 2058 N N . LEU A 1 267 ? 18.405 5.931 -15.768 1.00 77.31 267 LEU A N 1
ATOM 2059 C CA . LEU A 1 267 ? 17.290 6.862 -15.636 1.00 77.31 267 LEU A CA 1
ATOM 2060 C C . LEU A 1 267 ? 16.180 6.275 -14.760 1.00 77.31 267 LEU A C 1
ATOM 2062 O O . LEU A 1 267 ? 15.702 6.963 -13.864 1.00 77.31 267 LEU A O 1
ATOM 2066 N N . SER A 1 268 ? 15.818 5.004 -14.964 1.00 75.25 268 SER A N 1
ATOM 2067 C CA . SER A 1 268 ? 14.812 4.325 -14.135 1.00 75.25 268 SER A CA 1
ATOM 2068 C C . SER A 1 268 ? 15.234 4.280 -12.665 1.00 75.25 268 SER A C 1
ATOM 2070 O O . SER A 1 268 ? 14.431 4.582 -11.792 1.00 75.25 268 SER A O 1
ATOM 2072 N N . PHE A 1 269 ? 16.504 3.986 -12.377 1.00 78.38 269 PHE A N 1
ATOM 2073 C CA . PHE A 1 269 ? 17.025 3.969 -11.008 1.00 78.38 269 PHE A CA 1
ATOM 2074 C C . PHE A 1 269 ? 17.020 5.360 -10.355 1.00 78.38 269 PHE A C 1
ATOM 2076 O O . PHE A 1 269 ? 16.618 5.506 -9.202 1.00 78.38 269 PHE A O 1
ATOM 2083 N N . ILE A 1 270 ? 17.430 6.398 -11.090 1.00 76.50 270 ILE A N 1
ATOM 2084 C CA . ILE A 1 270 ? 17.402 7.787 -10.605 1.00 76.50 270 ILE A CA 1
ATOM 2085 C C . ILE A 1 270 ? 15.965 8.227 -10.305 1.00 76.50 270 ILE A C 1
ATOM 2087 O O . ILE A 1 270 ? 15.714 8.832 -9.264 1.00 76.50 270 ILE A O 1
ATOM 2091 N N . LEU A 1 271 ? 15.018 7.909 -11.190 1.00 71.31 271 LEU A N 1
ATOM 2092 C CA . LEU A 1 271 ? 13.603 8.228 -11.001 1.00 71.31 271 LEU A CA 1
ATOM 2093 C C . LEU A 1 271 ? 13.004 7.475 -9.812 1.00 71.31 271 LEU A C 1
ATOM 2095 O O . LEU A 1 271 ? 12.286 8.085 -9.024 1.00 71.31 271 LEU A O 1
ATOM 2099 N N . GLN A 1 272 ? 13.371 6.209 -9.619 1.00 70.88 272 GLN A N 1
ATOM 2100 C CA . GLN A 1 272 ? 12.921 5.418 -8.478 1.00 70.88 272 GLN A CA 1
ATOM 2101 C C . GLN A 1 272 ? 13.432 5.999 -7.151 1.00 70.88 272 GLN A C 1
ATOM 2103 O O . GLN A 1 272 ? 12.670 6.122 -6.195 1.00 70.88 272 GLN A O 1
ATOM 2108 N N . LEU A 1 273 ? 14.686 6.464 -7.100 1.00 71.00 273 LEU A N 1
ATOM 2109 C CA . LEU A 1 273 ? 15.220 7.178 -5.934 1.00 71.00 273 LEU A CA 1
ATOM 2110 C C . LEU A 1 273 ? 14.537 8.534 -5.696 1.00 71.00 273 LEU A C 1
ATOM 2112 O O . LEU A 1 273 ? 14.310 8.912 -4.549 1.00 71.00 273 LEU A O 1
ATOM 2116 N N . LEU A 1 274 ? 14.203 9.271 -6.757 1.00 64.56 274 LEU A N 1
ATOM 2117 C CA . LEU A 1 274 ? 13.491 10.552 -6.660 1.00 64.56 274 LEU A CA 1
ATOM 2118 C C . LEU A 1 274 ? 12.032 10.369 -6.220 1.00 64.56 274 LEU A C 1
ATOM 2120 O O . LEU A 1 274 ? 11.520 11.191 -5.457 1.00 64.56 274 LEU A O 1
ATOM 2124 N N . SER A 1 275 ? 11.386 9.280 -6.643 1.00 63.72 275 SER A N 1
ATOM 2125 C CA . SER A 1 275 ? 10.023 8.906 -6.245 1.00 63.72 275 SER A CA 1
ATOM 2126 C C . SER A 1 275 ? 9.900 8.724 -4.727 1.00 63.72 275 SER A C 1
ATOM 2128 O O . SER A 1 275 ? 8.917 9.158 -4.127 1.00 63.72 275 SER A O 1
ATOM 2130 N N . LEU A 1 276 ? 10.955 8.217 -4.074 1.00 61.88 276 LEU A N 1
ATOM 2131 C CA . LEU A 1 276 ? 11.023 8.099 -2.611 1.00 61.88 276 LEU A CA 1
ATOM 2132 C C . LEU A 1 276 ? 11.030 9.456 -1.884 1.00 61.88 276 LEU A C 1
ATOM 2134 O O . LEU A 1 276 ? 10.726 9.510 -0.694 1.00 61.88 276 LEU A O 1
ATOM 2138 N N . ILE A 1 277 ? 11.395 10.546 -2.569 1.00 65.06 277 ILE A N 1
ATOM 2139 C CA . ILE A 1 277 ? 11.528 11.880 -1.968 1.00 65.06 277 ILE A CA 1
ATOM 2140 C C . ILE A 1 277 ? 10.246 12.696 -2.165 1.00 65.06 277 ILE A C 1
ATOM 2142 O O . ILE A 1 277 ? 9.750 13.288 -1.205 1.00 65.06 277 ILE A O 1
ATOM 2146 N N . HIS A 1 278 ? 9.678 12.732 -3.379 1.00 58.97 278 HIS A N 1
ATOM 2147 C CA . HIS A 1 278 ? 8.421 13.448 -3.629 1.00 58.97 278 HIS A CA 1
ATOM 2148 C C . HIS A 1 278 ? 7.506 12.773 -4.657 1.00 58.97 278 HIS A C 1
ATOM 2150 O O . HIS A 1 278 ? 7.893 12.469 -5.782 1.00 58.97 278 HIS A O 1
ATOM 2156 N N . ALA A 1 279 ? 6.215 12.733 -4.318 1.00 57.34 279 ALA A N 1
ATOM 2157 C CA . ALA A 1 279 ? 5.140 12.167 -5.131 1.00 57.34 279 ALA A CA 1
ATOM 2158 C C . ALA A 1 279 ? 4.819 12.926 -6.437 1.00 57.34 279 ALA A C 1
ATOM 2160 O O . ALA A 1 279 ? 3.914 12.519 -7.149 1.00 57.34 279 ALA A O 1
ATOM 2161 N N . TYR A 1 280 ? 5.507 14.027 -6.768 1.00 63.47 280 TYR A N 1
ATOM 2162 C CA . TYR A 1 280 ? 5.309 14.774 -8.026 1.00 63.47 280 TYR A CA 1
ATOM 2163 C C . TYR A 1 280 ? 6.355 14.445 -9.099 1.00 63.47 280 TYR A C 1
ATOM 2165 O O . TYR A 1 280 ? 6.241 14.907 -10.235 1.00 63.47 280 TYR A O 1
ATOM 2173 N N . PHE A 1 281 ? 7.369 13.638 -8.772 1.00 62.62 281 PHE A N 1
ATOM 2174 C CA . PHE A 1 281 ? 8.436 13.308 -9.717 1.00 62.62 281 PHE A CA 1
ATOM 2175 C C . PHE A 1 281 ? 8.014 12.332 -10.824 1.00 62.62 281 PHE A C 1
ATOM 2177 O O . PHE A 1 281 ? 8.742 12.205 -11.806 1.00 62.62 281 PHE A O 1
ATOM 2184 N N . TRP A 1 282 ? 6.813 11.743 -10.759 1.00 60.47 282 TRP A N 1
ATOM 2185 C CA . TRP A 1 282 ? 6.244 10.952 -11.861 1.00 60.47 282 TRP A CA 1
ATOM 2186 C C . TRP A 1 282 ? 6.139 11.751 -13.173 1.00 60.47 282 TRP A C 1
ATOM 2188 O O . TRP A 1 282 ? 6.229 11.175 -14.253 1.00 60.47 282 TRP A O 1
ATOM 2198 N N . ALA A 1 283 ? 6.021 13.084 -13.115 1.00 63.91 283 ALA A N 1
ATOM 2199 C CA . ALA A 1 283 ? 5.980 13.932 -14.309 1.00 63.91 283 ALA A CA 1
ATOM 2200 C C . ALA A 1 283 ? 7.291 13.888 -15.123 1.00 63.91 283 ALA A C 1
ATOM 2202 O O . ALA A 1 283 ? 7.268 14.097 -16.336 1.00 63.91 283 ALA A O 1
ATOM 2203 N N . LEU A 1 284 ? 8.429 13.555 -14.496 1.00 64.31 284 LEU A N 1
ATOM 2204 C CA . LEU A 1 284 ? 9.692 13.329 -15.210 1.00 64.31 284 LEU A CA 1
ATOM 2205 C C . LEU A 1 284 ? 9.632 12.087 -16.107 1.00 64.31 284 LEU A C 1
ATOM 2207 O O . LEU A 1 284 ? 10.352 12.023 -17.103 1.00 64.31 284 LEU A O 1
ATOM 2211 N N . TYR A 1 285 ? 8.738 11.140 -15.815 1.00 63.34 285 TYR A N 1
ATOM 2212 C CA . TYR A 1 285 ? 8.545 9.942 -16.627 1.00 63.34 285 TYR A CA 1
ATOM 2213 C C . TYR A 1 285 ? 8.061 10.279 -18.041 1.00 63.34 285 TYR A C 1
ATOM 2215 O O . TYR A 1 285 ? 8.410 9.577 -18.985 1.00 63.34 285 TYR A O 1
ATOM 2223 N N . LEU A 1 286 ? 7.347 11.400 -18.224 1.00 68.19 286 LEU A N 1
ATOM 2224 C CA . LEU A 1 286 ? 6.913 11.885 -19.540 1.00 68.19 286 LEU A CA 1
ATOM 2225 C C . LEU A 1 286 ? 8.079 12.341 -20.433 1.00 68.19 286 LEU A C 1
ATOM 2227 O O . LEU A 1 286 ? 7.924 12.383 -21.654 1.00 68.19 286 LEU A O 1
ATOM 2231 N N . LEU A 1 287 ? 9.262 12.626 -19.877 1.00 68.88 287 LEU A N 1
ATOM 2232 C CA . LEU A 1 287 ? 10.437 13.006 -20.671 1.00 68.88 287 LEU A CA 1
ATOM 2233 C C . LEU A 1 287 ? 11.017 11.820 -21.452 1.00 68.88 287 LEU A C 1
ATOM 2235 O O . LEU A 1 287 ? 11.507 12.003 -22.566 1.00 68.88 287 LEU A O 1
ATOM 2239 N N . CYS A 1 288 ? 10.911 10.605 -20.909 1.00 69.06 288 CYS A N 1
ATOM 2240 C CA . CYS A 1 288 ? 11.411 9.382 -21.536 1.00 69.06 288 CYS A CA 1
ATOM 2241 C C . CYS A 1 288 ? 10.706 9.058 -22.878 1.00 69.06 288 CYS A C 1
ATOM 2243 O O . CYS A 1 288 ? 11.394 8.969 -23.900 1.00 69.06 288 CYS A O 1
ATOM 2245 N N . PRO A 1 289 ? 9.358 8.982 -22.969 1.00 71.00 289 PRO A N 1
ATOM 2246 C CA . PRO A 1 289 ? 8.673 8.773 -24.243 1.00 71.00 289 PRO A CA 1
ATOM 2247 C C . PRO A 1 289 ? 8.856 9.959 -25.197 1.00 71.00 289 PRO A C 1
ATOM 2249 O O . PRO A 1 289 ? 9.024 9.742 -26.395 1.00 71.00 289 PRO A O 1
ATOM 2252 N N . CYS A 1 290 ? 8.913 11.201 -24.695 1.00 71.50 290 CYS A N 1
ATOM 2253 C CA . CYS A 1 290 ? 9.219 12.369 -25.529 1.00 71.50 290 CYS A CA 1
ATOM 2254 C C . CYS A 1 290 ? 10.594 12.251 -26.212 1.00 71.50 290 CYS A C 1
ATOM 2256 O O . CYS A 1 290 ? 10.724 12.557 -27.399 1.00 71.50 290 CYS A O 1
ATOM 2258 N N . PHE A 1 291 ? 11.613 11.772 -25.493 1.00 72.56 291 PHE A N 1
ATOM 2259 C CA . PHE A 1 291 ? 12.956 11.570 -26.036 1.00 72.56 291 PHE A CA 1
ATOM 2260 C C . PHE A 1 291 ? 13.009 10.435 -27.066 1.00 72.56 291 PHE A C 1
ATOM 2262 O O . PHE A 1 291 ? 13.610 10.599 -28.131 1.00 72.56 291 PHE A O 1
ATOM 2269 N N . VAL A 1 292 ? 12.338 9.310 -26.793 1.00 76.50 292 VAL A N 1
ATOM 2270 C CA . VAL A 1 292 ? 12.226 8.190 -27.74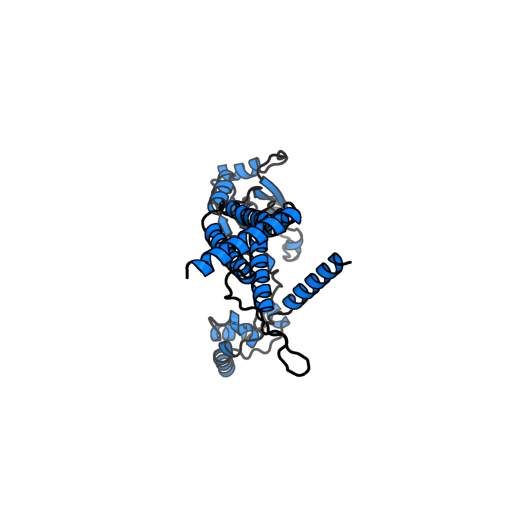3 1.00 76.50 292 VAL A CA 1
ATOM 2271 C C . VAL A 1 292 ? 11.542 8.649 -29.030 1.00 76.50 292 VAL A C 1
ATOM 2273 O O . VAL A 1 292 ? 12.056 8.392 -30.117 1.00 76.50 292 VAL A O 1
ATOM 2276 N N . ILE A 1 293 ? 10.437 9.394 -28.925 1.00 79.81 293 ILE A N 1
ATOM 2277 C CA . ILE A 1 293 ? 9.726 9.958 -30.081 1.00 79.81 293 ILE A CA 1
ATOM 2278 C C . ILE A 1 293 ? 10.632 10.914 -30.862 1.00 79.81 293 ILE A C 1
ATOM 2280 O O . ILE A 1 293 ? 10.708 10.810 -32.084 1.00 79.81 293 ILE A O 1
ATOM 2284 N N . TYR A 1 294 ? 11.363 11.804 -30.185 1.00 81.50 294 TYR A N 1
ATOM 2285 C CA . TYR A 1 294 ? 12.307 12.719 -30.833 1.00 81.50 294 TYR A CA 1
ATOM 2286 C C . TYR A 1 294 ? 13.407 11.973 -31.603 1.00 81.50 294 TYR A C 1
ATOM 2288 O O . TYR A 1 294 ? 13.699 12.300 -32.755 1.00 81.50 294 TYR A O 1
ATOM 2296 N N . LYS A 1 295 ? 14.001 10.936 -31.005 1.00 73.94 295 LYS A N 1
ATOM 2297 C CA . LYS A 1 295 ? 15.044 10.134 -31.658 1.00 73.94 295 LYS A CA 1
ATOM 2298 C C . LYS A 1 295 ? 14.502 9.301 -32.814 1.00 73.94 295 LYS A C 1
ATOM 2300 O O . LYS A 1 295 ? 15.160 9.218 -33.846 1.00 73.94 295 LYS A O 1
ATOM 2305 N N . LEU A 1 296 ? 13.303 8.741 -32.686 1.00 81.44 296 LEU A N 1
ATOM 2306 C CA . LEU A 1 296 ? 12.638 7.996 -33.757 1.00 81.44 296 LEU A CA 1
ATOM 2307 C C . LEU A 1 296 ? 12.245 8.932 -34.914 1.00 81.44 296 LEU A C 1
ATOM 2309 O O . LEU A 1 296 ? 12.417 8.586 -36.086 1.00 81.44 296 LEU A O 1
ATOM 2313 N N . TRP A 1 297 ? 11.829 10.159 -34.586 1.00 78.00 297 TRP A N 1
ATOM 2314 C CA . TRP A 1 297 ? 11.587 11.226 -35.549 1.00 78.00 297 TRP A CA 1
ATOM 2315 C C . TRP A 1 297 ? 12.854 11.590 -36.326 1.00 78.00 297 TRP A C 1
ATOM 2317 O O . TRP A 1 297 ? 12.844 11.531 -37.548 1.00 78.00 297 TRP A O 1
ATOM 2327 N N . VAL A 1 298 ? 13.964 11.908 -35.655 1.00 79.94 298 VAL A N 1
ATOM 2328 C CA . VAL A 1 298 ? 15.206 12.341 -36.327 1.00 79.94 298 VAL A CA 1
ATOM 2329 C C . VAL A 1 298 ? 15.951 11.186 -37.007 1.00 79.94 298 VAL A C 1
ATOM 2331 O O . VAL A 1 298 ? 16.562 11.389 -38.052 1.00 79.94 298 VAL A O 1
ATOM 2334 N N . GLY A 1 299 ? 15.923 9.984 -36.430 1.00 75.19 299 GLY A N 1
ATOM 2335 C CA . GLY A 1 299 ? 16.715 8.842 -36.893 1.00 75.19 299 GLY A CA 1
ATOM 2336 C C . GLY A 1 299 ? 16.066 8.016 -38.002 1.00 75.19 299 GLY A C 1
ATOM 2337 O O . GLY A 1 299 ? 16.779 7.488 -38.850 1.00 75.19 299 GLY A O 1
ATOM 2338 N N . VAL A 1 300 ? 14.732 7.901 -38.015 1.00 78.44 300 VAL A N 1
ATOM 2339 C CA . VAL A 1 300 ? 14.018 7.004 -38.942 1.00 78.44 300 VAL A CA 1
ATOM 2340 C C . VAL A 1 300 ? 13.009 7.763 -39.798 1.00 78.44 300 VAL A C 1
ATOM 2342 O O . VAL A 1 300 ? 13.047 7.658 -41.022 1.00 78.44 300 VAL A O 1
ATOM 2345 N N . LEU A 1 301 ? 12.126 8.557 -39.184 1.00 79.56 301 LEU A N 1
ATOM 2346 C CA . LEU A 1 301 ? 11.011 9.182 -39.906 1.00 79.56 301 LEU A CA 1
ATOM 2347 C C . LEU A 1 301 ? 11.454 10.370 -40.768 1.00 79.56 301 LEU A C 1
ATOM 2349 O O . LEU A 1 301 ? 11.127 10.423 -41.949 1.00 79.56 301 LEU A O 1
ATOM 2353 N N . ALA A 1 302 ? 12.224 11.307 -40.217 1.00 78.94 302 ALA A N 1
ATOM 2354 C CA . ALA A 1 302 ? 12.665 12.500 -40.931 1.00 78.94 302 ALA A CA 1
ATOM 2355 C C . ALA A 1 302 ? 13.571 12.166 -42.132 1.00 78.94 302 ALA A C 1
ATOM 2357 O O . ALA A 1 302 ? 13.306 12.687 -43.215 1.00 78.94 302 ALA A O 1
ATOM 2358 N N . PRO A 1 303 ? 14.568 11.264 -42.035 1.00 80.44 303 PRO A N 1
ATOM 2359 C CA . PRO A 1 303 ? 15.377 10.887 -43.190 1.00 80.44 303 PRO A CA 1
ATOM 2360 C C . PRO A 1 303 ? 14.577 10.147 -44.261 1.00 80.44 303 PRO A C 1
ATOM 2362 O O . PRO A 1 303 ? 14.934 10.238 -45.426 1.00 80.44 303 PRO A O 1
ATOM 2365 N N . TRP A 1 304 ? 13.515 9.422 -43.895 1.00 76.31 304 TRP A N 1
ATOM 2366 C CA . TRP A 1 304 ? 12.644 8.726 -44.846 1.00 76.31 304 TRP A CA 1
ATOM 2367 C C . TRP A 1 304 ? 11.675 9.681 -45.562 1.00 76.31 304 TRP A C 1
ATOM 2369 O O . TRP A 1 304 ? 11.449 9.541 -46.760 1.00 76.31 304 TRP A O 1
ATOM 2379 N N . ILE A 1 305 ? 11.156 10.689 -44.854 1.00 79.31 305 ILE A N 1
ATOM 2380 C CA . ILE A 1 305 ? 10.228 11.695 -45.400 1.00 79.31 305 ILE A CA 1
ATOM 2381 C C . ILE A 1 305 ? 10.963 12.757 -46.233 1.00 79.31 305 ILE A C 1
ATOM 2383 O O . ILE A 1 305 ? 10.434 13.225 -47.239 1.00 79.31 305 ILE A O 1
ATOM 2387 N N . PHE A 1 306 ? 12.185 13.132 -45.843 1.00 79.44 306 PHE A N 1
ATOM 2388 C CA . PHE A 1 306 ? 12.947 14.231 -46.449 1.00 79.44 306 PHE A CA 1
ATOM 2389 C C . PHE A 1 306 ? 14.169 13.754 -47.252 1.00 79.44 306 PHE A C 1
ATOM 2391 O O . PHE A 1 306 ? 15.199 14.431 -47.276 1.00 79.44 306 PHE A O 1
ATOM 2398 N N . GLN A 1 307 ? 14.082 12.596 -47.917 1.00 67.25 307 GLN A N 1
ATOM 2399 C CA . GLN A 1 307 ? 15.147 12.144 -48.821 1.00 67.25 307 GLN A CA 1
ATOM 2400 C C . GLN A 1 307 ? 15.327 13.147 -49.978 1.00 67.25 307 GLN A C 1
ATOM 2402 O O . GLN A 1 307 ? 14.364 13.408 -50.704 1.00 67.25 307 GLN A O 1
ATOM 2407 N N . PRO A 1 308 ? 16.535 13.698 -50.208 1.00 61.97 308 PRO A N 1
ATOM 2408 C CA . PRO A 1 308 ? 16.785 14.496 -51.399 1.00 61.97 308 PRO A CA 1
ATOM 2409 C C . PRO A 1 308 ? 16.712 13.594 -52.637 1.00 61.97 308 PRO A C 1
ATOM 2411 O O . PRO A 1 308 ? 17.255 12.488 -52.655 1.00 61.97 308 PRO A O 1
ATOM 2414 N N . SER A 1 309 ? 16.026 14.061 -53.682 1.00 59.97 309 SER A N 1
ATOM 2415 C CA . SER A 1 309 ? 15.931 13.339 -54.957 1.00 59.97 309 SER A CA 1
ATOM 2416 C C . SER A 1 309 ? 17.326 13.045 -55.539 1.00 59.97 309 SER A C 1
ATOM 2418 O O . SER A 1 309 ? 18.257 13.833 -55.356 1.00 59.97 309 SER A O 1
ATOM 2420 N N . LEU A 1 310 ? 17.470 11.936 -56.281 1.00 56.78 310 LEU A N 1
ATOM 2421 C CA . LEU A 1 310 ? 18.742 11.433 -56.848 1.00 56.78 310 LEU A CA 1
ATOM 2422 C C . LEU A 1 310 ? 19.589 12.498 -57.584 1.00 56.78 310 LEU A C 1
ATOM 2424 O O . LEU A 1 310 ? 20.810 12.375 -57.683 1.00 56.78 310 LEU A O 1
ATOM 2428 N N . TYR A 1 311 ? 18.958 13.569 -58.072 1.00 56.00 311 TYR A N 1
ATOM 2429 C CA . TYR A 1 311 ? 19.607 14.688 -58.754 1.00 56.00 311 TYR A CA 1
ATOM 2430 C C . TYR A 1 311 ? 20.498 15.556 -57.834 1.00 56.00 311 TYR A C 1
ATOM 2432 O O . TYR A 1 311 ? 21.547 16.056 -58.257 1.00 56.00 311 TYR A O 1
ATOM 2440 N N . GLU A 1 312 ? 20.147 15.715 -56.555 1.00 58.25 312 GLU A N 1
ATOM 2441 C CA . GLU A 1 312 ? 20.937 16.514 -55.601 1.00 58.25 312 GLU A CA 1
ATOM 2442 C C . GLU A 1 312 ? 22.143 15.742 -55.033 1.00 58.25 312 GLU A C 1
ATOM 2444 O O . GLU A 1 312 ? 23.194 16.324 -54.735 1.00 58.25 312 GLU A O 1
ATOM 2449 N N . THR A 1 313 ? 22.053 14.412 -54.961 1.00 57.56 313 THR A N 1
ATOM 2450 C CA . THR A 1 313 ? 23.149 13.544 -54.504 1.00 57.56 313 THR A CA 1
ATOM 2451 C C . THR A 1 313 ? 24.325 13.560 -55.484 1.00 57.56 313 THR A C 1
ATOM 2453 O O . THR A 1 313 ? 25.483 13.652 -55.075 1.00 57.56 313 THR A O 1
ATOM 2456 N N . GLU A 1 314 ? 24.057 13.570 -56.794 1.00 54.84 314 GLU A N 1
ATOM 2457 C CA . GLU A 1 314 ? 25.120 13.650 -57.799 1.00 54.84 314 GLU A CA 1
ATOM 2458 C C . GLU A 1 314 ? 25.883 14.980 -57.764 1.00 54.84 314 GLU A C 1
ATOM 2460 O O . GLU A 1 314 ? 27.104 15.017 -57.948 1.00 54.84 314 GLU A O 1
ATOM 2465 N N . THR A 1 315 ? 25.182 16.094 -57.549 1.00 59.59 315 THR A N 1
ATOM 2466 C CA . THR A 1 315 ? 25.803 17.424 -57.565 1.00 59.59 315 THR A CA 1
ATOM 2467 C C . THR A 1 315 ? 26.628 17.688 -56.306 1.00 59.59 315 THR A C 1
ATOM 2469 O O . THR A 1 315 ? 27.704 18.287 -56.406 1.00 59.59 315 THR A O 1
ATOM 2472 N N . SER A 1 316 ? 26.195 17.195 -55.140 1.00 58.50 316 SER A N 1
ATOM 2473 C CA . SER A 1 316 ? 26.962 17.265 -53.888 1.00 58.50 316 SER A CA 1
ATOM 2474 C C . SER A 1 316 ? 28.183 16.333 -53.901 1.00 58.50 316 SER A C 1
ATOM 2476 O O . SER A 1 316 ? 29.282 16.780 -53.563 1.00 58.50 316 SER A O 1
ATOM 2478 N N . ALA A 1 317 ? 28.060 15.108 -54.429 1.00 67.75 317 ALA A N 1
ATOM 2479 C CA . ALA A 1 317 ? 29.186 14.187 -54.623 1.00 67.75 317 ALA A CA 1
ATOM 2480 C C . ALA A 1 317 ? 30.238 14.746 -55.602 1.00 67.75 317 ALA A C 1
ATOM 2482 O O . ALA A 1 317 ? 31.442 14.727 -55.324 1.00 67.75 317 ALA A O 1
ATOM 2483 N N . LYS A 1 318 ? 29.798 15.345 -56.721 1.00 64.62 318 LYS A N 1
ATOM 2484 C CA . LYS A 1 318 ? 30.686 16.035 -57.678 1.00 64.62 318 LYS A CA 1
ATOM 2485 C C . LYS A 1 318 ? 31.387 17.246 -57.046 1.00 64.62 318 LYS A C 1
ATOM 2487 O O . LYS A 1 318 ? 32.551 17.507 -57.362 1.00 64.62 318 LYS A O 1
ATOM 2492 N N . LYS A 1 319 ? 30.724 17.985 -56.147 1.00 68.38 319 LYS A N 1
ATOM 2493 C CA . LYS A 1 319 ? 31.335 19.094 -55.385 1.00 68.38 319 LYS A CA 1
ATOM 2494 C C . LYS A 1 319 ? 32.358 18.587 -54.358 1.00 68.38 319 LYS A C 1
ATOM 2496 O O . LYS A 1 319 ? 33.453 19.146 -54.296 1.00 68.38 319 LYS A O 1
ATOM 2501 N N . GLY A 1 320 ? 32.064 17.498 -53.646 1.00 69.75 320 GLY A N 1
ATOM 2502 C CA . GLY A 1 320 ? 32.981 16.855 -52.696 1.00 69.75 320 GLY A CA 1
ATOM 2503 C C . GLY A 1 320 ? 34.256 16.323 -53.358 1.00 69.75 320 GLY A C 1
ATOM 2504 O O . GLY A 1 32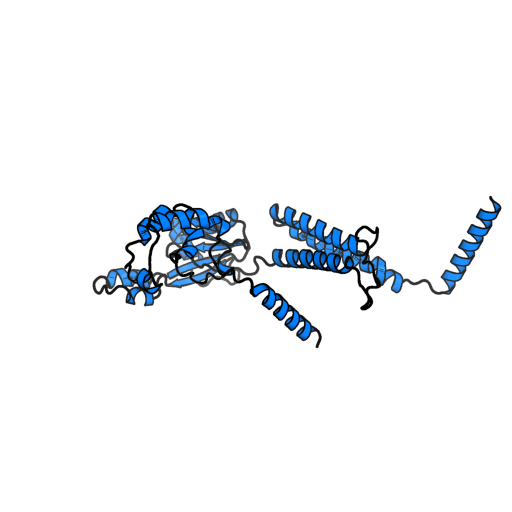0 ? 35.361 16.636 -52.917 1.00 69.75 320 GLY A O 1
ATOM 2505 N N . MET A 1 321 ? 34.133 15.632 -54.499 1.00 74.88 321 MET A N 1
ATOM 2506 C CA . MET A 1 321 ? 35.298 15.184 -55.279 1.00 74.88 321 MET A CA 1
ATOM 2507 C C . MET A 1 321 ? 36.141 16.351 -55.817 1.00 74.88 321 MET A C 1
ATOM 2509 O O . MET A 1 321 ? 37.368 16.252 -55.882 1.00 74.88 321 MET A O 1
ATOM 2513 N N . LYS A 1 322 ? 35.515 17.476 -56.193 1.00 74.62 322 LYS A N 1
ATOM 2514 C CA . LYS A 1 322 ? 36.244 18.690 -56.603 1.00 74.62 322 LYS A CA 1
ATOM 2515 C C . LYS A 1 322 ? 37.015 19.317 -55.440 1.00 74.62 322 LYS A C 1
ATOM 2517 O O . LYS A 1 322 ? 38.128 19.789 -55.661 1.00 74.62 322 LYS A O 1
ATOM 2522 N N . LEU A 1 323 ? 36.456 19.311 -54.229 1.00 75.50 323 LEU A N 1
ATOM 2523 C CA . LEU A 1 323 ? 37.126 19.817 -53.030 1.00 75.50 323 LEU A CA 1
ATOM 2524 C C . LEU A 1 323 ? 38.318 18.925 -52.640 1.00 75.50 323 LEU A C 1
ATOM 2526 O O . LEU A 1 323 ? 39.422 19.436 -52.468 1.00 75.50 323 LEU A O 1
ATOM 2530 N N . ALA A 1 324 ? 38.141 17.599 -52.638 1.00 73.56 324 ALA A N 1
ATOM 2531 C CA . ALA A 1 324 ? 39.214 16.637 -52.366 1.00 73.56 324 ALA A CA 1
ATOM 2532 C C . ALA A 1 324 ? 40.370 16.736 -53.383 1.00 73.56 324 ALA A C 1
ATOM 2534 O O . ALA A 1 324 ? 41.543 16.729 -53.011 1.00 73.56 324 ALA A O 1
ATOM 2535 N N . ARG A 1 325 ? 40.062 16.929 -54.676 1.00 77.12 325 ARG A N 1
ATOM 2536 C CA . ARG A 1 325 ? 41.082 17.177 -55.715 1.00 77.12 325 ARG A CA 1
ATOM 2537 C C . ARG A 1 325 ? 41.825 18.500 -55.534 1.00 77.12 325 ARG A C 1
ATOM 2539 O O . ARG A 1 325 ? 42.977 18.583 -55.943 1.00 77.12 325 ARG A O 1
ATOM 2546 N N . LYS A 1 326 ? 41.192 19.533 -54.965 1.00 80.06 326 LYS A N 1
ATOM 2547 C CA . LYS A 1 326 ? 41.869 20.799 -54.642 1.00 80.06 326 LYS A CA 1
ATOM 2548 C C . LYS A 1 326 ? 42.795 20.646 -53.438 1.00 80.06 326 LYS A C 1
ATOM 2550 O O . LYS A 1 326 ? 43.907 21.150 -53.488 1.00 80.06 326 LYS A O 1
ATOM 2555 N N . MET A 1 327 ? 42.375 19.907 -52.412 1.00 72.94 327 MET A N 1
ATOM 2556 C CA . MET A 1 327 ? 43.211 19.635 -51.237 1.00 72.94 327 MET A CA 1
ATOM 2557 C C . MET A 1 327 ? 44.463 18.825 -51.597 1.00 72.94 327 MET A C 1
ATOM 2559 O O . MET A 1 327 ? 45.551 19.173 -51.159 1.00 72.94 327 MET A O 1
ATOM 2563 N N . ASN A 1 328 ? 44.347 17.834 -52.486 1.00 74.00 328 ASN A N 1
ATOM 2564 C CA . ASN A 1 328 ? 45.504 17.065 -52.966 1.00 74.00 328 ASN A CA 1
ATOM 2565 C C . ASN A 1 328 ? 46.459 17.848 -53.885 1.00 74.00 328 ASN A C 1
ATOM 2567 O O . ASN A 1 328 ? 47.533 17.348 -54.187 1.00 74.00 328 ASN A O 1
ATOM 2571 N N . ARG A 1 329 ? 46.079 19.041 -54.360 1.00 74.06 329 ARG A N 1
ATOM 2572 C CA . ARG A 1 329 ? 46.966 19.942 -55.123 1.00 74.06 329 ARG A CA 1
ATOM 2573 C C . ARG A 1 329 ? 47.679 20.967 -54.237 1.00 74.06 329 ARG A C 1
ATOM 2575 O O . ARG A 1 329 ? 48.521 21.700 -54.737 1.00 74.06 329 ARG A O 1
ATOM 2582 N N . LEU A 1 330 ? 47.287 21.058 -52.967 1.00 74.88 330 LEU A N 1
ATOM 2583 C CA . LEU A 1 330 ? 47.861 21.957 -51.961 1.00 74.88 330 LEU A CA 1
ATOM 2584 C C . LEU A 1 330 ? 48.827 21.226 -51.011 1.00 74.88 330 LEU A C 1
ATOM 2586 O O . LEU A 1 330 ? 49.334 21.842 -50.078 1.00 74.88 330 LEU A O 1
ATOM 2590 N N . LYS A 1 331 ? 49.053 19.930 -51.241 1.00 54.59 331 LYS A N 1
ATOM 2591 C CA . LYS A 1 331 ? 50.036 19.085 -50.561 1.00 54.59 331 LYS A CA 1
ATOM 2592 C C . LYS A 1 331 ? 51.171 18.785 -51.530 1.00 54.59 331 LYS A C 1
ATOM 2594 O O . LYS A 1 331 ? 52.320 18.719 -51.052 1.00 54.59 331 LYS A O 1
#

Secondary structure (DSSP, 8-state):
-HHHHHHHHHHHHHHHHTT--------HHHHHHHHHHHHHTTTT-----HHHHHTT--SSHHHHHHHHGGGHHHHGGGGT-SPP-----GGGGS--EEEE----HHHHHHHHHHHPSPPPTT-SEEEEEEESS-GGGGGGS--TT-HHHHHHHHT-EEEEEEESS---HHHHHHHHHHTT-SEEEE-TTS-EEEE-TT-STTS-SS---TT-S-HHHHHHHHHHHHHHHHHHHT--EE-TTS-EEE----TT-TTSHHHHHHHHHHHHHHHHHHHTT-TTGGGGGGHHHHHHHHHHIIIIIHHHHTPPPHHHHHHHHHHHHHHHHHHTT--

Sequence (331 aa):
MSILLFATFLYLFVGSFGLLTRNFSCSEAICGPRVSKCMLIKSCNCSMTPEDLVNKNCSCCKDCFHCLGELFTDCCSCVGLCRASVPVDPRMAMRSYVESLNPAEDQISLFELVTAQPLSPDSKWTVHSFPTLEPGFFYKFNIEQRREEMESLINVNCTVAFLKQCLSVEKCRSACSSMGASAYRWFHTGCCECVGQNCIDFGIRESLCEECGELEELEMIIQITALQFMRYLAKPVYSDTGHLLDGGVDLNLEGGISEYCKDAIILSFILQLLSLIHAYFWALYLLCPCFVIYKLWVGVLAPWIFQPSLYETETSAKKGMKLARKMNRLK

pLDDT: mean 73.85, std 14.25, range [36.47, 93.69]

Radius of gyration: 33.11 Å; chains: 1; bounding box: 80×61×89 Å

Organism: Trichinella spiralis (NCBI:txid6334)

InterPro domains:
  IPR006761 Tsg [PTHR12312] (9-213)
  IPR008506 SRP-independent targeting protein 2/TMEM208 [PF05620] (221-327)
  IPR057635 Tsg, N-terminal [PF23782] (25-84)
  IPR057726 Tsg, C-terminal domain [PF04668] 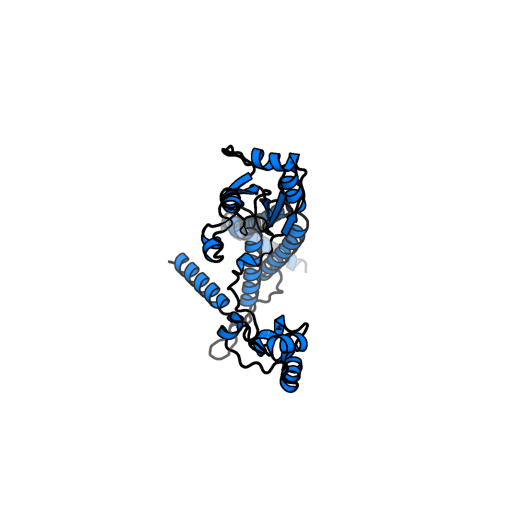(92-212)